Protein AF-A0AAU9WH99-F1 (afdb_monomer)

Mean predicted aligned error: 21.04 Å

Radius of gyration: 46.97 Å; Cα contacts (8 Å, |Δi|>4): 84; chains: 1; bounding box: 146×118×78 Å

Organism: NCBI:txid46732

Foldseek 3Di:
DDDDDDDDDDDDDDDDDDDDDDDDDDDDDDDDDDPPDPPPPPPPDPDPPDDDDPVNLQLLLVLCVVLVLLPPDDPPDVSSLVSLQVSLVVSCPDPVDHDDDGSVRSVVVLVVLLVVLVVVVVCCCVPPVDDDDADPSSVSSVVSVVSNVVSVVVVVVVVVVVVVVVVVVVVVVVVVVVVVVVVVVVVVVVCVVPVPDDDDDDDDPPDCPVVVVVVVVVVVVVVVVVVVVVVVVVVVVVVVVVVVVVVVVVVVVVVVVVVVVVVVVVVVVVVVVVVVVVVVVVVVVVVVVVD

Secondary structure (DSSP, 8-state):
----------------------------------------------PPPPPP-HHHHHHHHHHHHHH-SSTT--TT-HHHHHHHHHHHHHHHH-SSS-----HHHHHHHHHHHHHHHHHHHHHHHHHTSSPPPPPHHHHHHHHHHHHHHHHHHHHHHHHHHHHHHHHHHHHHHHHHHHHHHHHHHHHHHHHHHS--S--------S--HHHHHHHHHHHHHHHHHHHHHHHHHHHHHHHHHHHHHHHHHHHHHHHHHHHHHHHHHHHHHHHHHHHHHHHHHHHHHHHHTT-

Structure (mmCIF, N/CA/C/O backbone):
data_AF-A0AAU9WH99-F1
#
_entry.id   AF-A0AAU9WH99-F1
#
loop_
_atom_site.group_PDB
_atom_site.id
_atom_site.type_symbol
_atom_site.label_atom_id
_atom_site.label_alt_id
_atom_site.label_comp_id
_atom_site.label_asym_id
_atom_site.label_entity_id
_atom_site.label_seq_id
_atom_site.pdbx_PDB_ins_code
_atom_site.Cartn_x
_atom_site.Cartn_y
_atom_site.Cartn_z
_atom_site.occupancy
_atom_site.B_iso_or_equiv
_atom_site.auth_seq_id
_atom_site.auth_comp_id
_atom_site.auth_asym_id
_atom_site.auth_atom_id
_atom_site.pdbx_PDB_model_num
ATOM 1 N N . VAL A 1 1 ? 41.566 -40.860 33.501 1.00 44.31 1 VAL A N 1
ATOM 2 C CA . VAL A 1 1 ? 42.951 -40.438 33.807 1.00 44.31 1 VAL A CA 1
ATOM 3 C C . VAL A 1 1 ? 43.137 -39.021 33.283 1.00 44.31 1 VAL A C 1
ATOM 5 O O . VAL A 1 1 ? 43.099 -38.814 32.080 1.00 44.31 1 VAL A O 1
ATOM 8 N N . ARG A 1 2 ? 43.177 -38.034 34.184 1.00 37.19 2 ARG A N 1
ATOM 9 C CA . ARG A 1 2 ? 43.607 -36.657 33.888 1.00 37.19 2 ARG A CA 1
ATOM 10 C C 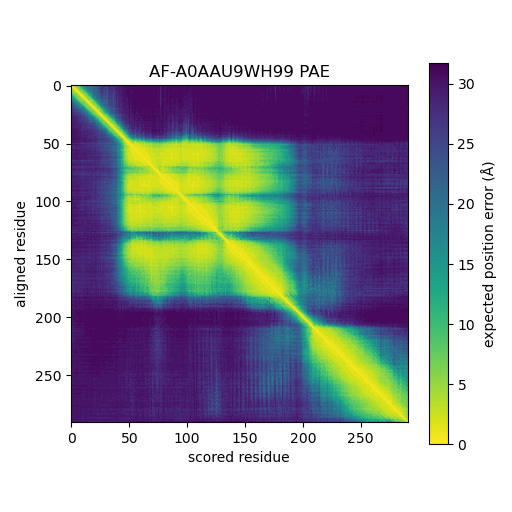. ARG A 1 2 ? 45.129 -36.627 34.000 1.00 37.19 2 ARG A C 1
ATOM 12 O O . ARG A 1 2 ? 45.610 -37.223 34.953 1.00 37.19 2 ARG A O 1
ATOM 19 N N . THR A 1 3 ? 45.809 -35.847 33.163 1.00 33.22 3 THR A N 1
ATOM 20 C CA . THR A 1 3 ? 46.758 -34.805 33.606 1.00 33.22 3 THR A CA 1
ATOM 21 C C . THR A 1 3 ? 47.225 -33.947 32.433 1.00 33.22 3 THR A C 1
ATOM 23 O O . THR A 1 3 ? 47.277 -34.370 31.284 1.00 33.22 3 THR A O 1
ATOM 26 N N . ARG A 1 4 ? 47.480 -32.685 32.774 1.00 31.38 4 ARG A N 1
ATOM 27 C CA . ARG A 1 4 ? 47.869 -31.548 31.945 1.00 31.38 4 ARG A CA 1
ATOM 28 C C . ARG A 1 4 ? 49.396 -31.379 31.937 1.00 31.38 4 ARG A C 1
ATOM 30 O O . ARG A 1 4 ? 49.967 -31.436 33.020 1.00 31.38 4 ARG A O 1
ATOM 37 N N . THR A 1 5 ? 49.933 -30.925 30.791 1.00 34.06 5 THR A N 1
ATOM 38 C CA . THR A 1 5 ? 51.015 -29.905 30.621 1.00 34.06 5 THR A CA 1
ATOM 39 C C . THR A 1 5 ? 52.403 -30.233 31.241 1.00 34.06 5 THR A C 1
ATOM 41 O O . THR A 1 5 ? 52.491 -31.254 31.909 1.00 34.06 5 THR A O 1
ATOM 44 N N . PRO A 1 6 ? 53.492 -29.423 31.111 1.00 47.25 6 PRO A N 1
ATOM 45 C CA . PRO A 1 6 ? 53.657 -28.120 30.440 1.00 47.25 6 PRO A CA 1
ATOM 46 C C . PRO A 1 6 ? 55.017 -27.860 29.708 1.00 47.25 6 PRO A C 1
ATOM 48 O O . PRO A 1 6 ? 55.997 -28.572 29.859 1.00 47.25 6 PRO A O 1
ATOM 51 N N . ALA A 1 7 ? 55.059 -26.702 29.033 1.00 34.81 7 ALA A N 1
ATOM 52 C CA . ALA A 1 7 ? 56.094 -25.660 29.172 1.00 34.81 7 ALA A CA 1
ATOM 53 C C . ALA A 1 7 ? 57.495 -25.780 28.522 1.00 34.81 7 ALA A C 1
ATOM 55 O O . ALA A 1 7 ? 58.414 -26.374 29.061 1.00 34.81 7 ALA A O 1
ATOM 56 N N . SER A 1 8 ? 57.665 -24.922 27.505 1.00 31.41 8 SER A N 1
ATOM 57 C CA . SER A 1 8 ? 58.617 -23.791 27.443 1.00 31.41 8 SER A CA 1
ATOM 58 C C . SER A 1 8 ? 60.130 -24.049 27.516 1.00 31.41 8 SER A C 1
ATOM 60 O O . SER A 1 8 ? 60.622 -24.592 28.496 1.00 31.41 8 SER A O 1
ATOM 62 N N . ARG A 1 9 ? 60.872 -23.379 26.618 1.00 33.72 9 ARG A N 1
ATOM 63 C CA . ARG A 1 9 ? 61.599 -22.104 26.856 1.00 33.72 9 ARG A CA 1
ATOM 64 C C . ARG A 1 9 ? 62.978 -22.086 26.151 1.00 33.72 9 ARG A C 1
ATOM 66 O O . ARG A 1 9 ? 63.683 -23.080 26.161 1.00 33.72 9 ARG A O 1
ATOM 73 N N . VAL A 1 10 ? 63.364 -20.878 25.702 1.00 38.22 10 VAL A N 1
ATOM 74 C CA . VAL A 1 10 ? 64.747 -20.355 25.511 1.00 38.22 10 VAL A CA 1
ATOM 75 C C . VAL A 1 10 ? 65.420 -20.764 24.177 1.00 38.22 10 VAL A C 1
ATOM 77 O O . VAL A 1 10 ? 65.642 -21.938 23.950 1.00 38.22 10 VAL A O 1
ATOM 80 N N . CYS A 1 11 ? 65.662 -19.911 23.166 1.00 30.30 11 CYS A N 1
ATOM 81 C CA . CYS A 1 11 ? 66.279 -18.569 23.049 1.00 30.30 11 CYS A CA 1
ATOM 82 C C . CYS A 1 11 ? 67.826 -18.591 22.961 1.00 30.30 11 CYS A C 1
ATOM 84 O O . CYS A 1 11 ? 68.467 -18.922 23.953 1.00 30.30 11 CYS A O 1
ATOM 86 N N . ARG A 1 12 ? 68.382 -18.171 21.800 1.00 35.66 12 ARG A N 1
ATOM 87 C CA . ARG A 1 12 ? 69.667 -17.449 21.511 1.00 35.66 12 ARG A CA 1
ATOM 88 C C . ARG A 1 12 ? 70.140 -17.808 20.085 1.00 35.66 12 ARG A C 1
ATOM 90 O O . ARG A 1 12 ? 70.176 -18.981 19.760 1.00 35.66 12 ARG A O 1
ATOM 97 N N . ARG A 1 13 ? 70.256 -16.880 19.123 1.00 34.69 13 ARG A N 1
ATOM 98 C CA . ARG A 1 13 ? 71.207 -15.752 18.909 1.00 34.69 13 ARG A CA 1
ATOM 99 C C . ARG A 1 13 ? 72.649 -16.170 18.569 1.00 34.69 13 ARG A C 1
ATOM 101 O O . ARG A 1 13 ? 73.291 -16.792 19.402 1.00 34.69 13 ARG A O 1
ATOM 108 N N . GLY A 1 14 ? 73.139 -15.614 17.451 1.00 31.53 14 GLY A N 1
ATOM 109 C CA . GLY A 1 14 ? 74.553 -15.355 17.105 1.00 31.53 14 GLY A CA 1
ATOM 110 C C . GLY A 1 14 ? 75.077 -16.276 15.998 1.00 31.53 14 GLY A C 1
ATOM 111 O O . GLY A 1 14 ? 75.050 -17.478 16.205 1.00 31.53 14 GLY A O 1
ATOM 112 N N . LEU A 1 15 ? 75.329 -15.796 14.764 1.00 38.47 15 LEU A N 1
ATOM 113 C CA . LEU A 1 15 ? 76.582 -15.154 14.279 1.00 38.47 15 LEU A CA 1
ATOM 114 C C . LEU A 1 15 ? 77.771 -16.133 14.412 1.00 38.47 15 LEU A C 1
ATOM 116 O O . LEU A 1 15 ? 77.987 -16.648 15.499 1.00 38.47 15 LEU A O 1
ATOM 120 N N . VAL A 1 16 ? 78.539 -16.475 13.372 1.00 38.44 16 VAL A N 1
ATOM 121 C CA . VAL A 1 16 ? 79.512 -15.623 12.660 1.00 38.44 16 VAL A CA 1
ATOM 122 C C . VAL A 1 16 ? 80.048 -16.387 11.416 1.00 38.44 16 VAL A C 1
ATOM 124 O O . VAL A 1 16 ? 80.179 -17.603 11.476 1.00 38.44 16 VAL A O 1
ATOM 127 N N . GLU A 1 17 ? 80.280 -15.627 10.334 1.00 36.41 17 GLU A N 1
ATOM 128 C CA . GLU A 1 17 ? 81.253 -15.723 9.211 1.00 36.41 17 GLU A CA 1
ATOM 129 C C . GLU A 1 17 ? 81.744 -17.083 8.667 1.00 36.41 17 GLU A C 1
ATOM 131 O O . GLU A 1 17 ? 82.228 -17.930 9.401 1.00 36.41 17 GLU A O 1
ATOM 136 N N . ASP A 1 18 ? 81.765 -17.216 7.332 1.00 39.53 18 ASP A N 1
ATOM 137 C CA . ASP A 1 18 ? 83.059 -17.248 6.633 1.00 39.53 18 ASP A CA 1
ATOM 138 C C . ASP A 1 18 ? 82.945 -16.949 5.133 1.00 39.53 18 ASP A C 1
ATOM 140 O O . ASP A 1 18 ? 82.006 -17.336 4.433 1.00 39.53 18 ASP A O 1
ATOM 144 N N . ALA A 1 19 ? 83.921 -16.172 4.678 1.00 39.69 19 ALA A N 1
ATOM 145 C CA . ALA A 1 19 ? 84.008 -15.518 3.389 1.00 39.69 19 ALA A CA 1
ATOM 146 C C . ALA A 1 19 ? 84.718 -16.381 2.338 1.00 39.69 19 ALA A C 1
ATOM 148 O O . ALA A 1 19 ? 85.722 -17.025 2.630 1.00 39.69 19 ALA A O 1
ATOM 149 N N . ILE A 1 20 ? 84.290 -16.269 1.077 1.00 42.12 20 ILE A N 1
ATOM 150 C CA . ILE A 1 20 ? 85.156 -16.522 -0.081 1.00 42.12 20 ILE A CA 1
ATOM 151 C C . ILE A 1 20 ? 85.047 -15.318 -1.028 1.00 42.12 20 ILE A C 1
ATOM 153 O O . ILE A 1 20 ? 84.045 -15.112 -1.710 1.00 42.12 20 ILE A O 1
ATOM 157 N N . TRP A 1 21 ? 86.107 -14.508 -1.008 1.00 38.28 21 TRP A N 1
ATOM 158 C CA . TRP A 1 21 ? 86.547 -13.590 -2.066 1.00 38.28 21 TRP A CA 1
ATOM 159 C C . TRP A 1 21 ? 86.659 -14.348 -3.405 1.00 38.28 21 TRP A C 1
ATOM 161 O O . TRP A 1 21 ? 87.109 -15.484 -3.408 1.00 38.28 21 TRP A O 1
ATOM 171 N N . GLY A 1 22 ? 86.362 -13.845 -4.600 1.00 35.16 22 GLY A N 1
ATOM 172 C CA . GLY A 1 22 ? 86.123 -12.500 -5.104 1.00 35.16 22 GLY A CA 1
ATOM 173 C C . GLY A 1 22 ? 86.712 -12.428 -6.521 1.00 35.16 22 GLY A C 1
ATOM 174 O O . GLY A 1 22 ? 87.839 -12.866 -6.698 1.00 35.16 22 GLY A O 1
ATOM 175 N N . VAL A 1 23 ? 85.984 -11.885 -7.506 1.00 39.91 23 VAL A N 1
ATOM 176 C CA . VAL A 1 23 ? 86.520 -11.187 -8.699 1.00 39.91 23 VAL A CA 1
ATOM 177 C C . VAL A 1 23 ? 85.452 -10.184 -9.169 1.00 39.91 23 VAL A C 1
ATOM 179 O O . VAL A 1 23 ? 84.274 -10.515 -9.271 1.00 39.91 23 VAL A O 1
ATOM 182 N N . LEU A 1 24 ? 85.888 -8.943 -9.383 1.00 39.81 24 LEU A N 1
ATOM 183 C CA . LEU A 1 24 ? 85.126 -7.724 -9.690 1.00 39.81 24 LEU A CA 1
ATOM 184 C C . LEU A 1 24 ? 84.603 -7.637 -11.153 1.00 39.81 24 LEU A C 1
ATOM 186 O O . LEU A 1 24 ? 85.026 -8.417 -12.006 1.00 39.81 24 LEU A O 1
ATOM 190 N N . PRO A 1 25 ? 83.694 -6.677 -11.444 1.00 46.97 25 PRO A N 1
ATOM 191 C CA . PRO A 1 25 ? 82.822 -6.631 -12.616 1.00 46.97 25 PRO A CA 1
ATOM 192 C C . PRO A 1 25 ? 83.407 -5.841 -13.794 1.00 46.97 25 PRO A C 1
ATOM 194 O O . PRO A 1 25 ? 84.173 -4.895 -13.614 1.00 46.97 25 PRO A O 1
ATOM 197 N N . SER A 1 26 ? 82.952 -6.163 -15.007 1.00 35.28 26 SER A N 1
ATOM 198 C CA . SER A 1 26 ? 83.106 -5.304 -16.184 1.00 35.28 26 SER A CA 1
ATOM 199 C C . SER A 1 26 ? 81.735 -4.801 -16.625 1.00 35.28 26 SER A C 1
ATOM 201 O O . SER A 1 26 ? 80.860 -5.572 -17.013 1.00 35.28 26 SER A O 1
ATOM 203 N N . CYS A 1 27 ? 81.549 -3.489 -16.506 1.00 39.16 27 CYS A N 1
ATOM 204 C CA . CYS A 1 27 ? 80.397 -2.751 -16.993 1.00 39.16 27 CYS A CA 1
ATOM 205 C C . CYS A 1 27 ? 80.384 -2.718 -18.527 1.00 39.16 27 CYS A C 1
ATOM 207 O O . CYS A 1 27 ? 81.311 -2.171 -19.125 1.00 39.16 27 CYS A O 1
ATOM 209 N N . ARG A 1 28 ? 79.298 -3.186 -19.154 1.00 38.81 28 ARG A N 1
ATOM 210 C CA . ARG A 1 28 ? 78.831 -2.705 -20.466 1.00 38.81 28 ARG A CA 1
ATOM 211 C C . ARG A 1 28 ? 77.370 -3.108 -20.702 1.00 38.81 28 ARG A C 1
ATOM 213 O O . ARG A 1 28 ? 77.017 -4.255 -20.473 1.00 38.81 28 ARG A O 1
ATOM 220 N N . GLU A 1 29 ? 76.587 -2.125 -21.161 1.00 39.47 29 GLU A N 1
ATOM 221 C CA . GLU A 1 29 ? 75.225 -2.210 -21.736 1.00 39.47 29 GLU A CA 1
ATOM 222 C C . GLU A 1 29 ? 74.109 -2.637 -20.760 1.00 39.47 29 GLU A C 1
ATOM 224 O O . GLU A 1 29 ? 73.920 -3.801 -20.445 1.00 39.47 29 GLU A O 1
ATOM 229 N N . LEU A 1 30 ? 73.385 -1.719 -20.106 1.00 38.09 30 LEU A N 1
ATOM 230 C CA . LEU A 1 30 ? 72.410 -0.764 -20.662 1.00 38.09 30 LEU A CA 1
ATOM 231 C C . LEU A 1 30 ? 71.410 -1.436 -21.625 1.00 38.09 30 LEU A C 1
ATOM 233 O O . LEU A 1 30 ? 71.687 -1.544 -22.809 1.00 38.09 30 LEU A O 1
ATOM 237 N N . VAL A 1 31 ? 70.276 -1.911 -21.094 1.00 40.25 31 VAL A N 1
ATOM 238 C CA . VAL A 1 31 ? 68.882 -1.493 -21.391 1.00 40.25 31 VAL A CA 1
ATOM 239 C C . VAL A 1 31 ? 67.937 -2.571 -20.831 1.00 40.25 31 VAL A C 1
ATOM 241 O O . VAL A 1 31 ? 67.606 -3.540 -21.503 1.00 40.25 31 VAL A O 1
ATOM 244 N N . ILE A 1 32 ? 67.456 -2.384 -19.600 1.00 40.78 32 ILE A N 1
ATOM 245 C CA . ILE A 1 32 ? 66.156 -2.919 -19.167 1.00 40.78 32 ILE A CA 1
ATOM 246 C C . ILE A 1 32 ? 65.460 -1.765 -18.445 1.00 40.78 32 ILE A C 1
ATOM 248 O O . ILE A 1 32 ? 65.653 -1.558 -17.251 1.00 40.78 32 ILE A O 1
ATOM 252 N N . MET A 1 33 ? 64.716 -0.959 -19.203 1.00 38.62 33 MET A N 1
ATOM 253 C CA . MET A 1 33 ? 63.730 -0.029 -18.656 1.00 38.62 33 MET A CA 1
ATOM 254 C C . MET A 1 33 ? 62.347 -0.660 -18.815 1.00 38.62 33 MET A C 1
ATOM 256 O O . MET A 1 33 ? 61.879 -0.878 -19.928 1.00 38.62 33 MET A O 1
ATOM 260 N N . ASP A 1 34 ? 61.751 -0.994 -17.674 1.00 37.44 34 ASP A N 1
ATOM 261 C CA . ASP A 1 34 ? 60.327 -0.901 -17.349 1.00 37.44 34 ASP A CA 1
ATOM 262 C C . ASP A 1 34 ? 59.320 -0.888 -18.515 1.00 37.44 34 ASP A C 1
ATOM 264 O O . ASP A 1 34 ? 58.820 0.157 -18.926 1.00 37.44 34 ASP A O 1
ATOM 268 N N . ALA A 1 35 ? 58.879 -2.072 -18.941 1.00 39.97 35 ALA A N 1
ATOM 269 C CA . ALA A 1 35 ? 57.600 -2.240 -19.633 1.00 39.97 35 ALA A CA 1
ATOM 270 C C . ALA A 1 35 ? 56.468 -2.405 -18.599 1.00 39.97 35 ALA A C 1
ATOM 272 O O . ALA A 1 35 ? 55.856 -3.466 -18.463 1.00 39.97 35 ALA A O 1
ATOM 273 N N . ARG A 1 36 ? 56.208 -1.349 -17.817 1.00 42.25 36 ARG A N 1
ATOM 274 C CA . ARG A 1 36 ? 55.066 -1.275 -16.897 1.00 42.25 36 ARG A CA 1
ATOM 275 C C . ARG A 1 36 ? 53.875 -0.647 -17.619 1.00 42.25 36 ARG A C 1
ATOM 277 O O . ARG A 1 36 ? 53.767 0.566 -17.698 1.00 42.25 36 ARG A O 1
ATOM 284 N N . ALA A 1 37 ? 52.983 -1.514 -18.094 1.00 44.81 37 ALA A N 1
ATOM 285 C CA . ALA A 1 37 ? 51.545 -1.291 -18.240 1.00 44.81 37 ALA A CA 1
ATOM 286 C C . ALA A 1 37 ? 51.105 0.118 -18.693 1.00 44.81 37 ALA A C 1
ATOM 288 O O . ALA A 1 37 ? 50.614 0.918 -17.895 1.00 44.81 37 ALA A O 1
ATOM 289 N N . GLU A 1 38 ? 51.148 0.373 -20.001 1.00 39.44 38 GLU A N 1
ATOM 290 C CA . GLU A 1 38 ? 50.280 1.384 -20.604 1.00 39.44 38 GLU A CA 1
ATOM 291 C C . GLU A 1 38 ? 48.834 0.871 -20.578 1.00 39.44 38 GLU A C 1
ATOM 293 O O . GLU A 1 38 ? 48.327 0.228 -21.498 1.00 39.44 38 GLU A O 1
ATOM 298 N N . THR A 1 39 ? 48.141 1.146 -19.474 1.00 44.41 39 THR A N 1
ATOM 299 C CA . THR A 1 39 ? 46.683 1.150 -19.459 1.00 44.41 39 THR A CA 1
ATOM 300 C C . THR A 1 39 ? 46.220 2.199 -20.460 1.00 44.41 39 THR A C 1
ATOM 302 O O . THR A 1 39 ? 46.404 3.398 -20.243 1.00 44.41 39 THR A O 1
ATOM 305 N N . THR A 1 40 ? 45.593 1.759 -21.547 1.00 45.56 40 THR A N 1
ATOM 306 C CA . THR A 1 40 ? 44.839 2.632 -22.445 1.00 45.56 40 THR A CA 1
ATOM 307 C C . THR A 1 40 ? 43.636 3.191 -21.685 1.00 45.56 40 THR A C 1
ATOM 309 O O . THR A 1 40 ? 42.518 2.681 -21.744 1.00 45.56 40 THR A O 1
ATOM 312 N N . ALA A 1 41 ? 43.865 4.269 -20.936 1.00 45.97 41 ALA A N 1
ATOM 313 C CA . ALA A 1 41 ? 42.818 5.113 -20.395 1.00 45.97 41 ALA A CA 1
ATOM 314 C C . ALA A 1 41 ? 42.120 5.794 -21.578 1.00 45.97 41 ALA A C 1
ATOM 316 O O . ALA A 1 41 ? 42.455 6.907 -21.986 1.00 45.97 41 ALA A O 1
ATOM 317 N N . LYS A 1 42 ? 41.146 5.094 -22.168 1.00 46.94 42 LYS A N 1
ATOM 318 C CA . LYS A 1 42 ? 40.169 5.698 -23.070 1.00 46.94 42 LYS A CA 1
ATOM 319 C C . LYS A 1 42 ? 39.501 6.822 -22.287 1.00 46.94 42 LYS A C 1
ATOM 321 O O . LYS A 1 42 ? 38.688 6.577 -21.402 1.00 46.94 42 LYS A O 1
ATOM 326 N N . LYS A 1 43 ? 39.885 8.058 -22.600 1.00 43.78 43 LYS A N 1
ATOM 327 C CA . LYS A 1 43 ? 39.279 9.289 -22.096 1.00 43.78 43 LYS A CA 1
ATOM 328 C C . LYS A 1 43 ? 37.795 9.251 -22.464 1.00 43.78 43 LYS A C 1
ATOM 330 O O . LYS A 1 43 ? 37.423 9.587 -23.587 1.00 43.78 43 LYS A O 1
ATOM 335 N N . THR A 1 44 ? 36.946 8.779 -21.553 1.00 53.47 44 THR A N 1
ATOM 336 C CA . THR A 1 44 ? 35.496 8.832 -21.729 1.00 53.47 44 THR A CA 1
ATOM 337 C C . THR A 1 44 ? 35.133 10.303 -21.811 1.00 53.47 44 THR A C 1
ATOM 339 O O . THR A 1 44 ? 35.220 11.022 -20.814 1.00 53.47 44 THR A O 1
ATOM 342 N N . LYS A 1 45 ? 34.780 10.780 -23.009 1.00 53.09 45 LYS A N 1
ATOM 343 C CA . LYS A 1 45 ? 34.116 12.074 -23.159 1.00 53.09 45 LYS A CA 1
ATOM 344 C C . LYS A 1 45 ? 32.954 12.060 -22.167 1.00 53.09 45 LYS A C 1
ATOM 346 O O . LYS A 1 45 ? 32.109 11.171 -22.249 1.00 53.09 45 LYS A O 1
ATOM 351 N N . SER A 1 46 ? 32.961 12.981 -21.204 1.00 54.56 46 SER A N 1
ATOM 352 C CA . SER A 1 46 ? 31.832 13.210 -20.304 1.00 54.56 46 SER A CA 1
ATOM 353 C C . SER A 1 46 ? 30.643 13.603 -21.176 1.00 54.56 46 SER A C 1
ATOM 355 O O . SER A 1 46 ? 30.497 14.755 -21.583 1.00 54.56 46 SER A O 1
ATOM 357 N N . MET A 1 47 ? 29.868 12.605 -21.600 1.00 63.00 47 MET A N 1
ATOM 358 C CA . MET A 1 47 ? 28.620 12.835 -22.303 1.00 63.00 47 MET A CA 1
ATOM 359 C C . MET A 1 47 ? 27.645 13.384 -21.277 1.00 63.00 47 MET A C 1
ATOM 361 O O . MET A 1 47 ? 27.500 12.806 -20.197 1.00 63.00 47 MET A O 1
ATOM 365 N N . LYS A 1 48 ? 27.005 14.505 -21.619 1.00 70.06 48 LYS A N 1
ATOM 366 C CA . LYS A 1 48 ? 25.980 15.125 -20.782 1.00 70.06 48 LYS A CA 1
ATOM 367 C C . LYS A 1 48 ? 24.965 14.054 -20.353 1.00 70.06 48 LYS A C 1
ATOM 369 O O . LYS A 1 48 ? 24.597 13.220 -21.188 1.00 70.06 48 LYS A O 1
ATOM 374 N N . PRO A 1 49 ? 24.549 14.040 -19.076 1.00 75.31 49 PRO A N 1
ATOM 375 C CA . PRO A 1 49 ? 23.498 13.140 -18.633 1.00 75.31 49 PRO A CA 1
ATOM 376 C C . PRO A 1 49 ? 22.245 13.391 -19.473 1.00 75.31 49 PRO A C 1
ATOM 378 O O . PRO A 1 49 ? 21.906 14.534 -19.781 1.00 75.31 49 PRO A O 1
ATOM 381 N N . MET A 1 50 ? 21.606 12.302 -19.887 1.00 86.94 50 MET A N 1
ATOM 382 C CA . MET A 1 50 ? 20.373 12.347 -20.657 1.00 86.94 50 MET A CA 1
ATOM 383 C C . MET A 1 50 ? 19.271 13.005 -19.823 1.00 86.94 50 MET A C 1
ATOM 385 O O . MET A 1 50 ? 19.107 12.689 -18.645 1.00 86.94 50 MET A O 1
ATOM 389 N N . THR A 1 51 ? 18.509 13.903 -20.441 1.00 89.38 51 THR A N 1
ATOM 390 C CA . THR A 1 51 ? 17.345 14.541 -19.824 1.00 89.38 51 THR A CA 1
ATOM 391 C C . THR A 1 51 ? 16.069 13.907 -20.354 1.00 89.38 51 THR A C 1
ATOM 393 O O . THR A 1 51 ? 15.911 13.766 -21.566 1.00 89.38 51 THR A O 1
ATOM 396 N N . TRP A 1 52 ? 15.150 13.571 -19.455 1.00 92.81 52 TRP A N 1
ATOM 397 C CA . TRP A 1 52 ? 13.823 13.091 -19.824 1.00 92.81 52 TRP A CA 1
ATOM 398 C C . TRP A 1 52 ? 13.017 14.209 -20.489 1.00 92.81 52 TRP A C 1
ATOM 400 O O . TRP A 1 52 ? 13.003 15.342 -20.011 1.00 92.81 52 TRP A O 1
ATOM 410 N N . SER A 1 53 ? 12.349 13.880 -21.589 1.00 92.38 53 SER A N 1
ATOM 411 C CA . SER A 1 53 ? 11.369 14.744 -22.251 1.00 92.38 53 SER A CA 1
ATOM 412 C C . SER A 1 53 ? 10.078 13.961 -22.469 1.00 92.38 53 SER A C 1
ATOM 414 O O . SER A 1 53 ? 10.078 12.739 -22.350 1.00 92.38 53 SER A O 1
ATOM 416 N N . THR A 1 54 ? 9.006 14.644 -22.856 1.00 90.81 54 THR A N 1
ATOM 417 C CA . THR A 1 54 ? 7.698 14.028 -23.127 1.00 90.81 54 THR A CA 1
ATOM 418 C C . THR A 1 54 ? 7.764 12.876 -24.131 1.00 90.81 54 THR A C 1
ATOM 420 O O . THR A 1 54 ? 7.144 11.844 -23.911 1.00 90.81 54 THR A O 1
ATOM 423 N N . VAL A 1 55 ? 8.584 12.990 -25.181 1.00 91.25 55 VAL A N 1
ATOM 424 C CA . VAL A 1 55 ? 8.765 11.906 -26.168 1.00 91.25 55 VAL A CA 1
ATOM 425 C C . VAL A 1 55 ? 9.464 10.685 -25.549 1.00 91.25 55 VAL A C 1
ATOM 427 O O . VAL A 1 55 ? 9.168 9.542 -25.893 1.00 91.25 55 VAL A O 1
ATOM 430 N N . HIS A 1 56 ? 10.377 10.904 -24.595 1.00 93.50 56 HIS A N 1
ATOM 431 C CA . HIS A 1 56 ? 10.977 9.800 -23.841 1.00 93.50 56 HIS A CA 1
ATOM 432 C C . HIS A 1 56 ? 9.945 9.117 -22.946 1.00 93.50 56 HIS A C 1
ATOM 434 O O . HIS A 1 56 ? 9.974 7.895 -22.825 1.00 93.50 56 HIS A O 1
ATOM 440 N N . ASP A 1 57 ? 9.047 9.893 -22.338 1.00 93.62 57 ASP A N 1
ATOM 441 C CA . ASP A 1 57 ? 7.992 9.375 -21.469 1.00 93.62 57 ASP A CA 1
ATOM 442 C C . ASP A 1 57 ? 6.960 8.559 -22.262 1.00 93.62 57 ASP A C 1
ATOM 444 O O . ASP A 1 57 ? 6.548 7.495 -21.811 1.00 93.62 57 ASP A O 1
ATOM 448 N N . GLU A 1 58 ? 6.608 8.989 -23.474 1.00 92.38 58 GLU A N 1
ATOM 449 C CA . GLU A 1 58 ? 5.733 8.244 -24.387 1.00 92.38 58 GLU A CA 1
ATOM 450 C C . GLU A 1 58 ? 6.317 6.866 -24.737 1.00 92.38 58 GLU A C 1
ATOM 452 O O . GLU A 1 58 ? 5.654 5.837 -24.581 1.00 92.38 58 GLU A O 1
ATOM 457 N N . MET A 1 59 ? 7.588 6.826 -25.151 1.00 93.12 59 MET A N 1
ATOM 458 C CA . MET A 1 59 ? 8.274 5.570 -25.475 1.00 93.12 59 MET A CA 1
ATOM 459 C C . MET A 1 59 ? 8.468 4.682 -24.244 1.00 93.12 59 MET A C 1
ATOM 461 O O . MET A 1 59 ? 8.303 3.467 -24.332 1.00 93.12 59 MET A O 1
ATOM 465 N N . LEU A 1 60 ? 8.765 5.284 -23.089 1.00 94.62 60 LEU A N 1
ATOM 466 C CA . LEU A 1 60 ? 8.838 4.588 -21.808 1.00 94.62 60 LEU A CA 1
ATOM 467 C C . LEU A 1 60 ? 7.509 3.894 -21.488 1.00 94.62 60 LEU A C 1
ATOM 4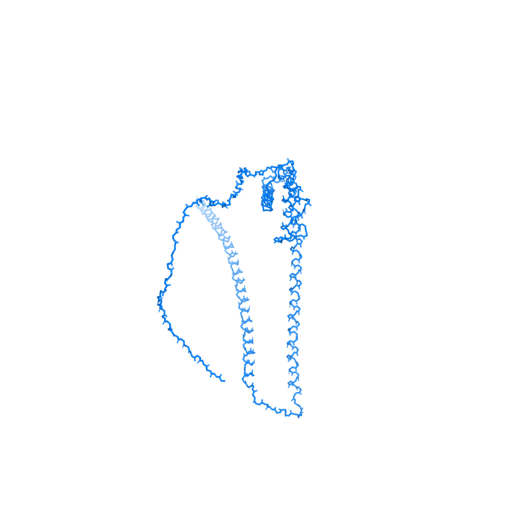69 O O . LEU A 1 60 ? 7.505 2.703 -21.188 1.00 94.62 60 LEU A O 1
ATOM 473 N N . CYS A 1 61 ? 6.385 4.608 -21.574 1.00 94.12 61 CYS A N 1
ATOM 474 C CA . CYS A 1 61 ? 5.073 4.051 -21.245 1.00 94.12 61 CYS A CA 1
ATOM 475 C C . CYS A 1 61 ? 4.681 2.921 -22.200 1.00 94.12 61 CYS A C 1
ATOM 477 O O . CYS A 1 61 ? 4.225 1.871 -21.746 1.00 94.12 61 CYS A O 1
ATOM 479 N N . ARG A 1 62 ? 4.929 3.091 -23.505 1.00 93.31 62 ARG A N 1
ATOM 480 C CA . ARG A 1 62 ? 4.699 2.038 -24.506 1.00 93.31 62 ARG A CA 1
ATOM 481 C C . ARG A 1 62 ? 5.496 0.774 -24.203 1.00 93.31 62 ARG A C 1
ATOM 483 O O . ARG A 1 62 ? 4.929 -0.314 -24.200 1.00 93.31 62 ARG A O 1
ATOM 490 N N . GLU A 1 63 ? 6.784 0.904 -23.903 1.00 95.06 63 GLU A N 1
ATOM 491 C CA . GLU A 1 63 ? 7.625 -0.262 -23.619 1.00 95.06 63 GLU A CA 1
ATOM 492 C C . GLU A 1 63 ? 7.205 -0.971 -22.321 1.00 95.06 63 GLU A C 1
ATOM 494 O O . GLU A 1 63 ? 7.133 -2.199 -22.271 1.00 95.06 63 GLU A O 1
ATOM 499 N N . ILE A 1 64 ? 6.854 -0.215 -21.273 1.00 95.25 64 ILE A N 1
ATOM 500 C CA . ILE A 1 64 ? 6.347 -0.800 -20.022 1.00 95.25 64 ILE A CA 1
ATOM 501 C C . ILE A 1 64 ? 5.026 -1.540 -20.272 1.00 95.25 64 ILE A C 1
ATOM 503 O O . ILE A 1 64 ? 4.826 -2.613 -19.703 1.00 95.25 64 ILE A O 1
ATOM 507 N N . LEU A 1 65 ? 4.142 -1.017 -21.129 1.00 93.19 65 LEU A N 1
ATOM 508 C CA . LEU A 1 65 ? 2.895 -1.696 -21.496 1.00 93.19 65 LEU A CA 1
ATOM 509 C C . LEU A 1 65 ? 3.154 -3.039 -22.191 1.00 93.19 65 LEU A C 1
ATOM 511 O O . LEU A 1 65 ? 2.451 -4.007 -21.900 1.00 93.19 65 LEU A O 1
ATOM 515 N N . VAL A 1 66 ? 4.172 -3.109 -23.055 1.00 93.94 66 VAL A N 1
ATOM 516 C CA . VAL A 1 66 ? 4.556 -4.330 -23.781 1.00 93.94 66 VAL A CA 1
ATOM 517 C C . VAL A 1 66 ? 5.171 -5.374 -22.848 1.00 93.94 66 VAL A C 1
ATOM 519 O O . VAL A 1 66 ? 4.712 -6.515 -22.812 1.00 93.94 66 VAL A O 1
ATOM 522 N N . VAL A 1 67 ? 6.190 -5.003 -22.066 1.00 93.69 67 VAL A N 1
ATOM 523 C CA . VAL A 1 67 ? 6.888 -5.947 -21.168 1.00 93.69 67 VAL A CA 1
ATOM 524 C C . VAL A 1 67 ? 6.017 -6.339 -19.968 1.00 93.69 67 VAL A C 1
ATOM 526 O O . VAL A 1 67 ? 6.154 -7.440 -19.421 1.00 93.69 67 VAL A O 1
ATOM 529 N N . ASN A 1 68 ? 5.132 -5.430 -19.555 1.00 91.81 68 ASN A N 1
ATOM 530 C CA . ASN A 1 68 ? 4.222 -5.524 -18.419 1.00 91.81 68 ASN A CA 1
ATOM 531 C C . ASN A 1 68 ? 4.881 -6.095 -17.147 1.00 91.81 68 ASN A C 1
ATOM 533 O O . ASN A 1 68 ? 4.661 -7.252 -16.767 1.00 91.81 68 ASN A O 1
ATOM 537 N N . PRO A 1 69 ? 5.682 -5.283 -16.433 1.00 92.31 69 PRO A N 1
ATOM 538 C CA . PRO A 1 69 ? 6.379 -5.725 -15.229 1.00 92.31 69 PRO A CA 1
ATOM 539 C C . PRO A 1 69 ? 5.456 -6.094 -14.061 1.00 92.31 69 PRO A C 1
ATOM 541 O O . PRO A 1 69 ? 5.927 -6.674 -13.081 1.00 92.31 69 PRO A O 1
ATOM 544 N N . PHE A 1 70 ? 4.168 -5.743 -14.113 1.00 91.56 70 PHE A N 1
ATOM 545 C CA . PHE A 1 70 ? 3.237 -5.897 -12.994 1.00 91.56 70 PHE A CA 1
ATOM 546 C C . PHE A 1 70 ? 2.597 -7.281 -12.947 1.00 91.56 70 PHE A C 1
ATOM 548 O O . PHE A 1 70 ? 2.513 -7.877 -11.867 1.00 91.56 70 PHE A O 1
ATOM 555 N N . THR A 1 71 ? 2.202 -7.813 -14.105 1.00 85.69 71 THR A N 1
ATOM 556 C CA . THR A 1 71 ? 1.491 -9.092 -14.205 1.00 85.69 71 THR A CA 1
ATOM 557 C C . THR A 1 71 ? 2.365 -10.277 -13.813 1.00 85.69 71 THR A C 1
ATOM 559 O O . THR A 1 71 ? 3.515 -10.385 -14.235 1.00 85.69 71 THR A O 1
ATOM 562 N N . GLY A 1 72 ? 1.821 -11.182 -12.994 1.00 82.94 72 GLY A N 1
ATOM 563 C CA . GLY A 1 72 ? 2.473 -12.445 -12.627 1.00 82.94 72 GLY A CA 1
ATOM 564 C C . GLY A 1 72 ? 3.735 -12.322 -11.761 1.00 82.94 72 GLY A C 1
ATOM 565 O O . GLY A 1 72 ? 4.320 -13.339 -11.392 1.00 82.94 72 GLY A O 1
ATOM 566 N N . THR A 1 73 ? 4.163 -11.112 -11.393 1.00 87.75 73 THR A N 1
ATOM 567 C CA . THR A 1 73 ? 5.334 -10.890 -10.532 1.00 87.75 73 THR A CA 1
ATOM 568 C C . THR A 1 73 ? 4.927 -10.191 -9.244 1.00 87.75 73 THR A C 1
ATOM 570 O O . THR A 1 73 ? 4.026 -9.359 -9.250 1.00 87.75 73 THR A O 1
ATOM 573 N N . LYS A 1 74 ? 5.596 -10.481 -8.122 1.00 87.62 74 LYS A N 1
ATOM 574 C CA . LYS A 1 74 ? 5.325 -9.796 -6.846 1.00 87.62 74 LYS A CA 1
ATOM 575 C C . LYS A 1 74 ? 6.188 -8.553 -6.665 1.00 87.62 74 LYS A C 1
ATOM 577 O O . LYS A 1 74 ? 7.346 -8.518 -7.099 1.00 87.62 74 LYS A O 1
ATOM 582 N N . LYS A 1 75 ? 5.653 -7.546 -5.970 1.00 87.81 75 LYS A N 1
ATOM 583 C CA . LYS A 1 75 ? 6.411 -6.337 -5.610 1.00 87.81 75 LYS A CA 1
ATOM 584 C C . LYS A 1 75 ? 7.651 -6.713 -4.796 1.00 87.81 75 LYS A C 1
ATOM 586 O O . LYS A 1 75 ? 7.592 -7.575 -3.927 1.00 87.81 75 LYS A O 1
ATOM 591 N N . GLY A 1 76 ? 8.790 -6.102 -5.120 1.00 86.62 76 GLY A N 1
ATOM 592 C CA . GLY A 1 76 ? 10.062 -6.368 -4.438 1.00 86.62 76 GLY A CA 1
ATOM 593 C C . GLY A 1 76 ? 10.749 -7.693 -4.797 1.00 86.62 76 GLY A C 1
ATOM 594 O O . GLY A 1 76 ? 11.781 -8.001 -4.211 1.00 86.62 76 GLY A O 1
ATOM 595 N N . THR A 1 77 ? 10.233 -8.472 -5.753 1.00 91.50 77 THR A N 1
ATOM 596 C CA . THR A 1 77 ? 10.900 -9.710 -6.193 1.00 91.50 77 THR A CA 1
ATOM 597 C C . THR A 1 77 ? 11.943 -9.473 -7.279 1.00 91.50 77 THR A C 1
ATOM 599 O O . THR A 1 77 ? 11.832 -8.546 -8.085 1.00 91.50 77 THR A O 1
ATOM 602 N N . VAL A 1 78 ? 12.930 -10.373 -7.347 1.00 93.69 78 VAL A N 1
ATOM 603 C CA . VAL A 1 78 ? 13.943 -10.391 -8.414 1.00 93.69 78 VAL A CA 1
ATOM 604 C C . VAL A 1 78 ? 13.288 -10.546 -9.789 1.00 93.69 78 VAL A C 1
ATOM 606 O O . VAL A 1 78 ? 13.666 -9.830 -10.705 1.00 93.69 78 VAL A O 1
ATOM 609 N N . ALA A 1 79 ? 12.247 -11.378 -9.911 1.00 93.06 79 ALA A N 1
ATOM 610 C CA . ALA A 1 79 ? 11.504 -11.578 -11.161 1.00 93.06 79 ALA A CA 1
ATOM 611 C C . ALA A 1 79 ? 10.826 -10.296 -11.682 1.00 93.06 79 ALA A C 1
ATOM 613 O O . ALA A 1 79 ? 10.783 -10.047 -12.883 1.00 93.06 79 ALA A O 1
ATOM 614 N N . ARG A 1 80 ? 10.316 -9.439 -10.787 1.00 93.69 80 ARG A N 1
ATOM 615 C CA . ARG A 1 80 ? 9.844 -8.108 -11.193 1.00 93.69 80 ARG A CA 1
ATOM 616 C C . ARG A 1 80 ? 11.019 -7.231 -11.624 1.00 93.69 80 ARG A C 1
ATOM 618 O O . ARG A 1 80 ? 10.925 -6.515 -12.612 1.00 93.69 80 ARG A O 1
ATOM 625 N N . GLY A 1 81 ? 12.136 -7.302 -10.901 1.00 94.50 81 GLY A N 1
ATOM 626 C CA . GLY A 1 81 ? 13.375 -6.603 -11.244 1.00 94.50 81 GLY A CA 1
ATOM 627 C C . GLY A 1 81 ? 13.911 -6.940 -12.639 1.00 94.50 81 GLY A C 1
ATOM 628 O O . GLY A 1 81 ? 14.328 -6.024 -13.338 1.00 94.50 81 GLY A O 1
ATOM 629 N N . THR A 1 82 ? 13.844 -8.206 -13.063 1.00 95.00 82 THR A N 1
ATOM 630 C CA . THR A 1 82 ? 14.281 -8.635 -14.402 1.00 95.00 82 THR A CA 1
ATOM 631 C C . THR A 1 82 ? 13.381 -8.089 -15.506 1.00 95.00 82 THR A C 1
ATOM 633 O O . THR A 1 82 ? 13.891 -7.680 -16.538 1.00 95.00 82 THR A O 1
ATOM 636 N N . ARG A 1 83 ? 12.063 -7.979 -15.279 1.00 95.00 83 ARG A N 1
ATOM 637 C CA . ARG A 1 83 ? 11.151 -7.313 -16.232 1.00 95.00 83 ARG A CA 1
ATOM 638 C C . ARG A 1 83 ? 11.486 -5.829 -16.407 1.00 95.00 83 ARG A C 1
ATOM 640 O O . ARG A 1 83 ? 11.468 -5.316 -17.514 1.00 95.00 83 ARG A O 1
ATOM 647 N N . TRP A 1 84 ? 11.843 -5.132 -15.328 1.00 96.12 84 TRP A N 1
ATOM 648 C CA . TRP A 1 84 ? 12.307 -3.740 -15.422 1.00 96.12 84 TRP A CA 1
ATOM 649 C C . TRP A 1 84 ? 13.673 -3.598 -16.104 1.00 96.12 84 TRP A C 1
ATOM 651 O O . TRP A 1 84 ? 13.962 -2.561 -16.695 1.00 96.12 84 TRP A O 1
ATOM 661 N N . GLU A 1 85 ? 14.523 -4.618 -15.993 1.00 96.56 85 GLU A N 1
ATOM 662 C CA . GLU A 1 85 ? 15.807 -4.686 -16.694 1.00 96.56 85 GLU A CA 1
ATOM 663 C C . GLU A 1 85 ? 15.604 -4.877 -18.197 1.00 96.56 85 GLU A C 1
ATOM 665 O O . GLU A 1 85 ? 16.180 -4.128 -18.976 1.00 96.56 85 GLU A O 1
ATOM 670 N N . GLU A 1 86 ? 14.687 -5.762 -18.587 1.00 96.12 86 GLU A N 1
ATOM 671 C CA . GLU A 1 86 ? 14.259 -5.955 -19.975 1.00 96.12 86 GLU A CA 1
ATOM 672 C C . GLU A 1 86 ? 13.725 -4.656 -20.602 1.00 96.12 86 GLU A C 1
ATOM 674 O O . GLU A 1 86 ? 14.170 -4.278 -21.684 1.00 96.12 86 GLU A O 1
ATOM 679 N N . VAL A 1 87 ? 12.871 -3.904 -19.889 1.00 96.56 87 VAL A N 1
ATOM 680 C CA . VAL A 1 87 ? 12.412 -2.574 -20.342 1.00 96.56 87 VAL A CA 1
ATOM 681 C C . VAL A 1 87 ? 13.599 -1.640 -20.596 1.00 96.56 87 VAL A C 1
ATOM 683 O O . VAL A 1 87 ? 13.675 -0.999 -21.640 1.00 96.56 87 VAL A O 1
ATOM 686 N N . ALA A 1 88 ? 14.548 -1.554 -19.660 1.00 96.19 88 ALA A N 1
ATOM 687 C CA . ALA A 1 88 ? 15.706 -0.675 -19.814 1.00 96.19 88 ALA A CA 1
ATOM 688 C C . ALA A 1 88 ? 16.588 -1.082 -21.006 1.00 96.19 88 ALA A C 1
ATOM 690 O O . ALA A 1 88 ? 17.044 -0.224 -21.764 1.00 96.19 88 ALA A O 1
ATOM 691 N N . GLU A 1 89 ? 16.816 -2.381 -21.194 1.00 96.19 89 GLU A N 1
ATOM 692 C CA . GLU A 1 89 ? 17.567 -2.906 -22.333 1.00 96.19 89 GLU A CA 1
ATOM 693 C C . GLU A 1 89 ? 16.878 -2.609 -23.663 1.00 96.19 89 GLU A C 1
ATOM 695 O O . GLU A 1 89 ? 17.553 -2.222 -24.617 1.00 96.19 89 GLU A O 1
ATOM 700 N N . ASN A 1 90 ? 15.556 -2.764 -23.737 1.00 95.38 90 ASN A N 1
ATOM 701 C CA . ASN A 1 90 ? 14.791 -2.492 -24.948 1.00 95.38 90 ASN A CA 1
ATOM 702 C C . ASN A 1 90 ? 14.797 -1.003 -25.290 1.00 95.38 90 ASN A C 1
ATOM 704 O O . ASN A 1 90 ? 15.095 -0.654 -26.431 1.00 95.38 90 ASN A O 1
ATOM 708 N N . LEU A 1 91 ? 14.614 -0.123 -24.301 1.00 93.69 91 LEU A N 1
ATOM 709 C CA . LEU A 1 91 ? 14.711 1.326 -24.497 1.00 93.69 91 LEU A CA 1
ATOM 710 C C . LEU A 1 91 ? 16.087 1.742 -25.031 1.00 93.69 91 LEU A C 1
ATOM 712 O O . LEU A 1 91 ? 16.170 2.502 -25.991 1.00 93.69 91 LEU A O 1
ATOM 716 N N . ASN A 1 92 ? 17.172 1.192 -24.480 1.00 93.56 92 ASN A N 1
ATOM 717 C CA . ASN A 1 92 ? 18.534 1.486 -24.941 1.00 93.56 92 ASN A CA 1
ATOM 718 C C . ASN A 1 92 ? 18.834 0.972 -26.367 1.00 93.56 92 ASN A C 1
ATOM 720 O O . ASN A 1 92 ? 19.808 1.419 -26.973 1.00 93.56 92 ASN A O 1
ATOM 724 N N . LYS A 1 93 ? 18.033 0.044 -26.914 1.00 93.06 93 LYS A N 1
ATOM 725 C CA . LYS A 1 93 ? 18.163 -0.448 -28.302 1.00 93.06 93 LYS A CA 1
ATOM 726 C C . LYS A 1 93 ? 17.442 0.443 -29.321 1.00 93.06 93 LYS A C 1
ATOM 728 O O . LYS A 1 93 ? 17.706 0.317 -30.518 1.00 93.06 93 LYS A O 1
ATOM 733 N N . ILE A 1 94 ? 16.539 1.321 -28.883 1.00 90.12 94 ILE A N 1
ATOM 734 C CA . ILE A 1 94 ? 15.773 2.198 -29.775 1.00 90.12 94 ILE A CA 1
ATOM 735 C C . ILE A 1 94 ? 16.721 3.213 -30.426 1.00 90.12 94 ILE A C 1
ATOM 737 O O . ILE A 1 94 ? 17.455 3.924 -29.748 1.00 90.12 94 ILE A O 1
ATOM 741 N N . GLN A 1 95 ? 16.698 3.294 -31.760 1.00 83.56 95 GLN A N 1
ATOM 742 C CA . GLN A 1 95 ? 17.559 4.213 -32.523 1.00 83.56 95 GLN A CA 1
ATOM 743 C C . GLN A 1 95 ? 16.918 5.583 -32.768 1.00 83.56 95 GLN A C 1
ATOM 745 O O . GLN A 1 95 ? 17.626 6.561 -32.988 1.00 83.56 95 GLN A O 1
ATOM 750 N N . GLN A 1 96 ? 15.584 5.663 -32.728 1.00 80.81 96 GLN A N 1
ATOM 751 C CA . GLN A 1 96 ? 14.840 6.901 -32.979 1.00 80.81 96 GLN A CA 1
ATOM 752 C C . GLN A 1 96 ? 15.120 7.973 -31.916 1.00 80.81 96 GLN A C 1
ATOM 754 O O . GLN A 1 96 ? 15.108 9.164 -32.215 1.00 80.81 96 GLN A O 1
ATOM 759 N N . ILE A 1 97 ? 15.378 7.547 -30.678 1.00 86.12 97 ILE A N 1
ATOM 760 C CA . ILE A 1 97 ? 15.637 8.412 -29.530 1.00 86.12 97 ILE A CA 1
ATOM 761 C C . ILE A 1 97 ? 16.787 7.803 -28.738 1.00 86.12 97 ILE A C 1
ATOM 763 O O . ILE A 1 97 ? 16.766 6.617 -28.426 1.00 86.12 97 ILE A O 1
ATOM 767 N N . TYR A 1 98 ? 17.792 8.611 -28.408 1.00 86.94 98 TYR A N 1
ATOM 768 C CA . TYR A 1 98 ? 18.946 8.138 -27.653 1.00 86.94 98 TYR A CA 1
ATOM 769 C C . TYR A 1 98 ? 18.584 7.926 -26.181 1.00 86.94 98 TYR A C 1
ATOM 771 O O . TYR A 1 98 ? 18.443 8.891 -25.429 1.00 86.94 98 TYR A O 1
ATOM 779 N N . PHE A 1 99 ? 18.500 6.663 -25.765 1.00 89.44 99 PHE A N 1
ATOM 780 C CA . PHE A 1 99 ? 18.361 6.277 -24.365 1.00 89.44 99 PHE A CA 1
ATOM 781 C C . PHE A 1 99 ? 19.711 5.887 -23.753 1.00 89.44 99 PHE A C 1
ATOM 783 O O . PHE A 1 99 ? 20.514 5.166 -24.343 1.00 89.44 99 PHE A O 1
ATOM 790 N N . LYS A 1 100 ? 19.954 6.373 -22.533 1.00 90.56 100 LYS A N 1
ATOM 791 C CA . LYS A 1 100 ? 21.040 5.923 -21.656 1.00 90.56 100 LYS A CA 1
ATOM 792 C C . LYS A 1 100 ? 20.485 5.733 -20.249 1.00 90.56 100 LYS A C 1
ATOM 794 O O . LYS A 1 100 ? 20.706 6.568 -19.370 1.00 90.56 100 LYS A O 1
ATOM 799 N N . VAL A 1 101 ? 19.730 4.655 -20.065 1.00 91.75 101 VAL A N 1
ATOM 800 C CA . VAL A 1 101 ? 18.983 4.384 -18.829 1.00 91.75 101 VAL A CA 1
ATOM 801 C C . VAL A 1 101 ? 19.323 3.017 -18.248 1.00 91.75 101 VAL A C 1
ATOM 803 O O . VAL A 1 101 ? 19.619 2.071 -18.973 1.00 91.75 101 VAL A O 1
ATOM 806 N N . ASP A 1 102 ? 19.285 2.911 -16.923 1.00 94.44 102 ASP A N 1
ATOM 807 C CA . ASP A 1 102 ? 19.343 1.647 -16.196 1.00 94.44 102 ASP A CA 1
ATOM 808 C C . ASP A 1 102 ? 17.955 1.286 -15.636 1.00 94.44 102 ASP A C 1
ATOM 810 O O . ASP A 1 102 ? 17.037 2.110 -15.585 1.00 94.44 102 ASP A O 1
ATOM 814 N N . LYS A 1 103 ? 17.788 0.047 -15.155 1.00 94.25 103 LYS A N 1
ATOM 815 C CA . LYS A 1 103 ? 16.510 -0.409 -14.570 1.00 94.25 103 LYS A CA 1
ATOM 816 C C . LYS A 1 103 ? 16.041 0.424 -13.375 1.00 94.25 103 LYS A C 1
ATOM 818 O O . LYS A 1 103 ? 14.885 0.332 -12.958 1.00 94.25 103 LYS A O 1
ATOM 823 N N . ARG A 1 104 ? 16.951 1.163 -12.733 1.00 94.38 104 ARG A N 1
ATOM 824 C CA . ARG A 1 104 ? 16.616 2.063 -11.632 1.00 94.38 104 ARG A CA 1
ATOM 825 C C . ARG A 1 104 ? 16.032 3.365 -12.169 1.00 94.38 104 ARG A C 1
ATOM 827 O O . ARG A 1 104 ? 14.933 3.704 -11.755 1.00 94.38 104 ARG A O 1
ATOM 834 N N . ALA A 1 105 ? 16.688 4.015 -13.127 1.00 94.62 105 ALA A N 1
ATOM 835 C CA . ALA A 1 105 ? 16.196 5.234 -13.761 1.00 94.62 105 ALA A CA 1
ATOM 836 C C . ALA A 1 105 ? 14.816 5.040 -14.404 1.00 94.62 105 ALA A C 1
ATOM 838 O O . ALA A 1 105 ? 13.951 5.894 -14.236 1.00 94.62 105 ALA A O 1
ATOM 839 N N . VAL A 1 106 ? 14.585 3.903 -15.071 1.00 95.75 106 VAL A N 1
ATOM 840 C CA . VAL A 1 106 ? 13.276 3.542 -15.650 1.00 95.75 106 VAL A CA 1
ATOM 841 C C . VAL A 1 106 ? 12.186 3.494 -14.572 1.00 95.75 106 VAL A C 1
ATOM 843 O O . VAL A 1 106 ? 11.148 4.140 -14.707 1.00 95.75 106 VAL A O 1
ATOM 846 N N . ARG A 1 107 ? 12.435 2.776 -13.468 1.00 94.75 107 ARG A N 1
ATOM 847 C CA . ARG A 1 107 ? 11.482 2.677 -12.349 1.00 94.75 107 ARG A CA 1
ATOM 848 C C . ARG A 1 107 ? 11.247 4.018 -11.669 1.00 94.75 107 ARG A C 1
ATOM 850 O O . ARG A 1 107 ? 10.104 4.361 -11.387 1.00 94.75 107 ARG A O 1
ATOM 857 N N . ASP A 1 108 ? 12.312 4.765 -11.400 1.00 95.38 108 ASP A N 1
ATOM 858 C CA . ASP A 1 108 ? 12.230 6.056 -10.721 1.00 95.38 108 ASP A CA 1
ATOM 859 C C . ASP A 1 108 ? 11.447 7.067 -11.574 1.00 95.38 108 ASP A C 1
ATOM 861 O O . ASP A 1 108 ? 10.605 7.791 -11.038 1.00 95.38 108 ASP A O 1
ATOM 865 N N . ARG A 1 109 ? 11.639 7.061 -12.903 1.00 95.19 109 ARG A N 1
ATOM 866 C CA . ARG A 1 109 ? 10.867 7.901 -13.826 1.00 95.19 109 ARG A CA 1
ATOM 867 C C . ARG A 1 109 ? 9.391 7.511 -13.862 1.00 95.19 109 ARG A C 1
ATOM 869 O O . ARG A 1 109 ? 8.548 8.390 -13.715 1.00 95.19 109 ARG A O 1
ATOM 876 N N . TYR A 1 110 ? 9.073 6.222 -13.983 1.00 95.75 110 TYR A N 1
ATOM 877 C CA . TYR A 1 110 ? 7.685 5.745 -13.938 1.00 95.75 110 TYR A CA 1
ATOM 878 C C . TYR A 1 110 ? 6.989 6.102 -12.611 1.00 95.75 110 TYR A C 1
ATOM 880 O O . TYR A 1 110 ? 5.860 6.591 -12.603 1.00 95.75 110 TYR A O 1
ATOM 888 N N . ASN A 1 111 ? 7.672 5.926 -11.476 1.00 94.81 111 ASN A N 1
ATOM 889 C CA . ASN A 1 111 ? 7.137 6.279 -10.157 1.00 94.81 111 ASN A CA 1
ATOM 890 C C . ASN A 1 111 ? 6.870 7.785 -10.021 1.00 94.81 111 ASN A C 1
ATOM 892 O O . ASN A 1 111 ? 5.920 8.191 -9.354 1.00 94.81 111 ASN A O 1
ATOM 896 N N . LEU A 1 112 ? 7.714 8.621 -10.632 1.00 95.50 112 LEU A N 1
ATOM 897 C CA . LEU A 1 112 ? 7.501 10.063 -10.666 1.00 95.50 112 LEU A CA 1
ATOM 898 C C . LEU A 1 112 ? 6.258 10.411 -11.495 1.00 95.50 112 LEU A C 1
ATOM 900 O O . LEU A 1 112 ? 5.369 11.080 -10.976 1.00 95.50 112 LEU A O 1
ATOM 904 N N . LEU A 1 113 ? 6.170 9.903 -12.729 1.00 94.12 113 LEU A N 1
ATOM 905 C CA . LEU A 1 113 ? 5.056 10.168 -13.646 1.00 94.12 113 LEU A CA 1
ATOM 906 C C . LEU A 1 113 ? 3.713 9.690 -13.079 1.00 94.12 113 LEU A C 1
ATOM 908 O O . LEU A 1 113 ? 2.737 10.434 -13.062 1.00 94.12 113 LEU A O 1
ATOM 912 N N . SER A 1 114 ? 3.672 8.472 -12.537 1.00 93.88 114 SER A N 1
ATOM 913 C CA . SER A 1 114 ? 2.464 7.931 -11.904 1.00 93.88 114 SER A CA 1
ATOM 914 C C . SER A 1 114 ? 2.023 8.761 -10.693 1.00 93.88 114 SER A C 1
ATOM 916 O O . SER A 1 114 ? 0.830 8.995 -10.493 1.00 93.88 114 SER A O 1
ATOM 918 N N . LYS A 1 115 ? 2.970 9.264 -9.891 1.00 94.56 115 LYS A N 1
ATOM 919 C CA . LYS A 1 115 ? 2.673 10.158 -8.766 1.00 94.56 115 LYS A CA 1
ATOM 920 C C . LYS A 1 115 ? 2.153 11.516 -9.236 1.00 94.56 115 LYS A C 1
ATOM 922 O O . LYS A 1 115 ? 1.212 12.036 -8.638 1.00 94.56 115 LYS A O 1
ATOM 927 N N . GLU A 1 116 ? 2.760 12.098 -10.266 1.00 93.00 116 GLU A N 1
ATOM 928 C CA . GLU A 1 116 ? 2.318 13.364 -10.858 1.00 93.00 116 GLU A CA 1
ATOM 929 C C . GLU A 1 116 ? 0.891 13.250 -11.397 1.00 93.00 116 GLU A C 1
ATOM 931 O O . GLU A 1 116 ? 0.060 14.096 -11.062 1.00 93.00 116 GLU A O 1
ATOM 936 N N . LEU A 1 117 ? 0.572 12.159 -12.100 1.00 91.00 117 LEU A N 1
ATOM 937 C CA . LEU A 1 117 ? -0.765 11.909 -12.633 1.00 91.00 117 LEU A CA 1
ATOM 938 C C . LEU A 1 117 ? -1.816 11.746 -11.528 1.00 91.00 117 LEU A C 1
ATOM 940 O O . LEU A 1 117 ? -2.835 12.435 -11.531 1.00 91.00 117 LEU A O 1
ATOM 944 N N . ARG A 1 118 ? -1.537 10.922 -10.508 1.00 91.25 118 ARG A N 1
ATOM 945 C CA . ARG A 1 118 ? -2.438 10.771 -9.349 1.00 91.25 118 ARG A CA 1
ATOM 946 C C . ARG A 1 118 ? -2.669 12.100 -8.620 1.00 91.25 118 ARG A C 1
ATOM 948 O O . ARG A 1 118 ? -3.745 12.317 -8.068 1.00 91.25 118 ARG A O 1
ATOM 955 N N . ASN A 1 119 ? -1.674 12.986 -8.585 1.00 91.56 119 ASN A N 1
ATOM 956 C CA . ASN A 1 119 ? -1.818 14.315 -7.989 1.00 91.56 119 ASN A CA 1
ATOM 957 C C . ASN A 1 119 ? -2.592 15.285 -8.890 1.00 91.56 119 ASN A C 1
ATOM 959 O O . ASN A 1 119 ? -3.300 16.143 -8.367 1.00 91.56 119 ASN A O 1
ATOM 963 N N . LYS A 1 120 ? -2.450 15.178 -10.216 1.00 88.44 120 LYS A N 1
ATOM 964 C CA . LYS A 1 120 ? -3.217 15.961 -11.193 1.00 88.44 120 LYS A CA 1
ATOM 965 C C . LYS A 1 120 ? -4.712 15.650 -11.062 1.00 88.44 120 LYS A C 1
ATOM 967 O O . LYS A 1 120 ? -5.466 16.560 -10.733 1.00 88.44 120 LYS A O 1
ATOM 972 N N . LEU A 1 121 ? -5.091 14.370 -11.116 1.00 87.62 121 LEU A N 1
ATOM 973 C CA . LEU A 1 121 ? -6.482 13.919 -10.954 1.00 87.62 121 LEU A CA 1
ATOM 974 C C . LEU A 1 121 ? -7.106 14.381 -9.625 1.00 87.62 121 LEU A C 1
ATOM 976 O O . LEU A 1 121 ? -8.207 14.917 -9.602 1.00 87.62 121 LEU A O 1
ATOM 980 N N . LYS A 1 122 ? -6.368 14.272 -8.510 1.00 88.50 122 LYS A N 1
ATOM 981 C CA . LYS A 1 122 ? -6.838 14.752 -7.194 1.00 88.50 122 LYS A CA 1
ATOM 982 C C . LYS A 1 122 ? -7.039 16.266 -7.118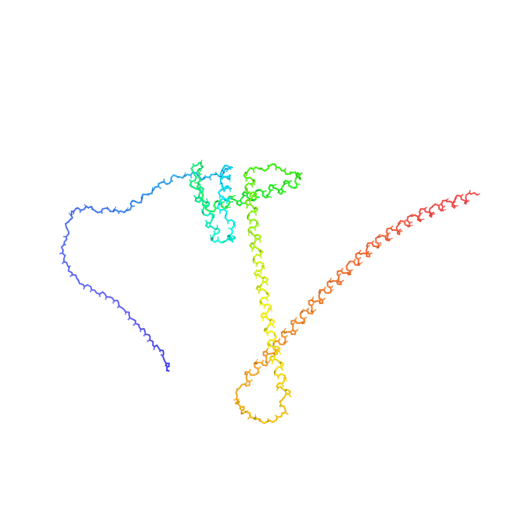 1.00 88.50 122 LYS A C 1
ATOM 984 O O . LYS A 1 122 ? -7.841 16.729 -6.310 1.00 88.50 122 LYS A O 1
ATOM 989 N N . ARG A 1 123 ? -6.255 17.049 -7.866 1.00 86.56 123 ARG A N 1
ATOM 990 C CA . ARG A 1 123 ? -6.428 18.507 -7.921 1.00 86.56 123 ARG A CA 1
ATOM 991 C C . ARG A 1 123 ? -7.646 18.870 -8.755 1.00 86.56 123 ARG A C 1
ATOM 993 O O . ARG A 1 123 ? -8.445 19.667 -8.286 1.00 86.56 123 ARG A O 1
ATOM 1000 N N . GLU A 1 124 ? -7.825 18.237 -9.909 1.00 85.31 124 GLU A N 1
ATOM 1001 C CA . GLU A 1 124 ? -8.989 18.455 -10.779 1.00 85.31 124 GLU A CA 1
ATOM 1002 C C . GLU A 1 124 ? -10.305 18.110 -10.069 1.00 85.31 124 GLU A C 1
ATOM 1004 O O . GLU A 1 124 ? -11.226 18.926 -10.045 1.00 85.31 124 GLU A O 1
ATOM 1009 N N . GLU A 1 125 ? -10.357 16.974 -9.363 1.00 82.31 125 GLU A N 1
ATOM 1010 C CA . GLU A 1 125 ? -11.514 16.587 -8.542 1.00 82.31 125 GLU A CA 1
ATOM 1011 C C . GLU A 1 125 ? -11.847 17.638 -7.466 1.00 82.31 125 GLU A C 1
ATOM 1013 O O . GLU A 1 125 ? -13.014 17.891 -7.169 1.00 82.31 125 GLU A O 1
ATOM 1018 N N . LYS A 1 126 ? -10.824 18.279 -6.886 1.00 85.12 126 LYS A N 1
ATOM 1019 C CA . LYS A 1 126 ? -10.987 19.258 -5.805 1.00 85.12 126 LYS A CA 1
ATOM 1020 C C . LYS A 1 126 ? -11.312 20.671 -6.299 1.00 85.12 126 LYS A C 1
ATOM 1022 O O . LYS A 1 126 ? -11.994 21.407 -5.589 1.00 85.12 126 LYS A O 1
ATOM 1027 N N . GLU A 1 127 ? -10.758 21.081 -7.437 1.00 81.69 127 GLU A N 1
ATOM 1028 C CA . GLU A 1 127 ? -10.789 22.470 -7.911 1.00 81.69 127 GLU A CA 1
ATOM 1029 C C . GLU A 1 127 ? -11.931 22.739 -8.890 1.00 81.69 127 GLU A C 1
ATOM 1031 O O . GLU A 1 127 ? -12.631 23.739 -8.736 1.00 81.69 127 GLU A O 1
ATOM 1036 N N . SER A 1 128 ? -12.126 21.875 -9.889 1.00 65.56 128 SER A N 1
ATOM 1037 C CA . SER A 1 128 ? -13.099 22.108 -10.962 1.00 65.56 128 SER A CA 1
ATOM 1038 C C . SER A 1 128 ? -14.310 21.187 -10.874 1.00 65.56 128 SER A C 1
ATOM 1040 O O . SER A 1 128 ? -15.373 21.555 -11.368 1.00 65.56 128 SER A O 1
ATOM 1042 N N . GLY A 1 129 ? -14.160 19.984 -10.300 1.00 62.78 129 GLY A N 1
ATOM 1043 C CA . GLY A 1 129 ? -15.163 18.918 -10.424 1.00 62.78 129 GLY A CA 1
ATOM 1044 C C . GLY A 1 129 ? -15.444 18.522 -11.884 1.00 62.78 129 GLY A C 1
ATOM 1045 O O . GLY A 1 129 ? -16.424 17.833 -12.154 1.00 62.78 129 GLY A O 1
ATOM 1046 N N . ILE A 1 130 ? -14.608 18.989 -12.819 1.00 54.94 130 ILE A N 1
ATOM 1047 C CA . ILE A 1 130 ? -14.711 18.801 -14.265 1.00 54.94 130 ILE A CA 1
ATOM 1048 C C . ILE A 1 130 ? -13.369 18.238 -14.724 1.00 54.94 130 ILE A C 1
ATOM 1050 O O . ILE A 1 130 ? -12.335 18.894 -14.578 1.00 54.94 130 ILE A O 1
ATOM 1054 N N . GLU A 1 131 ? -13.417 17.018 -15.247 1.00 64.69 131 GLU A N 1
ATOM 1055 C CA . GLU A 1 131 ? -12.283 16.283 -15.804 1.00 64.69 131 GLU A CA 1
ATOM 1056 C C . GLU A 1 131 ? -11.710 17.025 -17.019 1.00 64.69 131 GLU A C 1
ATOM 1058 O O . GLU A 1 131 ? -12.459 17.461 -17.897 1.00 64.69 131 GLU A O 1
ATOM 1063 N N . THR A 1 132 ? -10.390 17.219 -17.050 1.00 73.19 132 THR A N 1
ATOM 1064 C CA . THR A 1 132 ? -9.711 17.794 -18.219 1.00 73.19 132 THR A CA 1
ATOM 1065 C C . THR A 1 132 ? -9.310 16.710 -19.215 1.00 73.19 132 THR A C 1
ATOM 1067 O O . THR A 1 132 ? -9.138 15.549 -18.847 1.00 73.19 132 THR A O 1
ATOM 1070 N 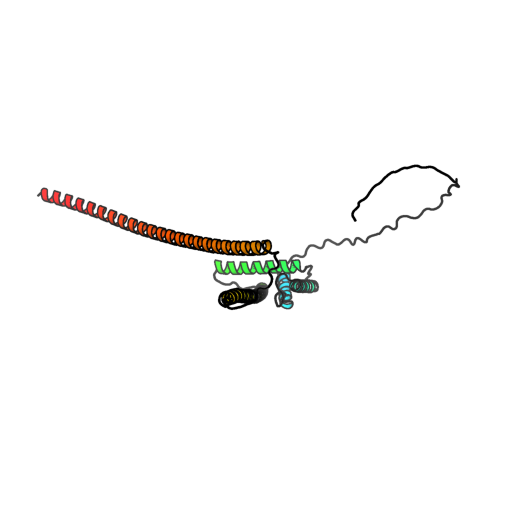N . ASP A 1 133 ? -9.132 17.088 -20.485 1.00 72.56 133 ASP A N 1
ATOM 1071 C CA . ASP A 1 133 ? -8.687 16.149 -21.517 1.00 72.56 133 ASP A CA 1
ATOM 1072 C C . ASP A 1 133 ? -7.302 15.575 -21.168 1.00 72.56 133 ASP A C 1
ATOM 1074 O O . ASP A 1 133 ? -6.302 16.295 -21.053 1.00 72.56 133 ASP A O 1
ATOM 1078 N N . MET A 1 134 ? -7.251 14.252 -21.007 1.00 79.75 134 MET A N 1
ATOM 1079 C CA . MET A 1 134 ? -6.031 13.505 -20.712 1.00 79.75 134 MET A CA 1
ATOM 1080 C C . MET A 1 134 ? -5.179 13.378 -21.974 1.00 79.75 134 MET A C 1
ATOM 1082 O O . MET A 1 134 ? -5.655 12.966 -23.032 1.00 79.75 134 MET A O 1
ATOM 1086 N N . THR A 1 135 ? -3.894 13.707 -21.869 1.00 86.06 135 THR A N 1
ATOM 1087 C CA . THR A 1 135 ? -2.947 13.505 -22.975 1.00 86.06 135 THR A CA 1
ATOM 1088 C C . THR A 1 135 ? -2.721 12.009 -23.233 1.00 86.06 135 THR A C 1
ATOM 1090 O O . THR A 1 135 ? -2.867 11.187 -22.331 1.00 86.06 135 THR A O 1
ATOM 1093 N N . GLU A 1 136 ? -2.301 11.622 -24.442 1.00 83.31 136 GLU A N 1
ATOM 1094 C CA . GLU A 1 136 ? -2.068 10.204 -24.788 1.00 83.31 136 GLU A CA 1
ATOM 1095 C C . GLU A 1 136 ? -1.076 9.503 -23.840 1.00 83.31 136 GLU A C 1
ATOM 1097 O O . GLU A 1 136 ? -1.250 8.337 -23.482 1.00 83.31 136 GLU A O 1
ATOM 1102 N N . VAL A 1 137 ? -0.046 10.227 -23.384 1.00 86.56 137 VAL A N 1
ATOM 1103 C CA . VAL A 1 137 ? 0.929 9.721 -22.403 1.00 86.56 137 VAL A CA 1
ATOM 1104 C C . VAL A 1 137 ? 0.269 9.508 -21.041 1.00 86.56 137 VAL A C 1
ATOM 1106 O O . VAL A 1 137 ? 0.524 8.500 -20.386 1.00 86.56 137 VAL A O 1
ATOM 1109 N N . GLU A 1 138 ? -0.602 10.425 -20.620 1.00 89.31 138 GLU A N 1
ATOM 1110 C CA . GLU A 1 138 ? -1.365 10.299 -19.376 1.00 89.31 138 GLU A CA 1
ATOM 1111 C C . GLU A 1 138 ? -2.368 9.142 -19.441 1.00 89.31 138 GLU A C 1
ATOM 1113 O O . GLU A 1 138 ? -2.501 8.417 -18.459 1.00 89.31 138 GLU A O 1
ATOM 1118 N N . MET A 1 139 ? -3.000 8.896 -20.593 1.00 89.38 139 MET A N 1
ATOM 1119 C CA . MET A 1 139 ? -3.858 7.723 -20.804 1.00 89.38 139 MET A CA 1
ATOM 1120 C C . MET A 1 139 ? -3.072 6.411 -20.682 1.00 89.38 139 MET A C 1
ATOM 1122 O O . MET A 1 139 ? -3.488 5.502 -19.966 1.00 89.38 139 MET A O 1
ATOM 1126 N N . ALA A 1 140 ? -1.905 6.317 -21.330 1.00 88.94 140 ALA A N 1
ATOM 1127 C CA . ALA A 1 140 ? -1.043 5.139 -21.226 1.00 88.94 140 ALA A CA 1
ATOM 1128 C C . ALA A 1 140 ? -0.543 4.919 -19.785 1.00 88.94 140 ALA A C 1
ATOM 1130 O O . ALA A 1 140 ? -0.479 3.786 -19.305 1.00 88.94 140 ALA A O 1
ATOM 1131 N N . LEU A 1 141 ? -0.212 5.999 -19.069 1.00 92.81 141 LEU A N 1
ATOM 1132 C CA . LEU A 1 141 ? 0.149 5.947 -17.650 1.00 92.81 141 LEU A CA 1
ATOM 1133 C C . LEU A 1 141 ? -1.018 5.500 -16.772 1.00 92.81 141 LEU A C 1
ATOM 1135 O O . LEU A 1 141 ? -0.800 4.729 -15.841 1.00 92.81 141 LEU A O 1
ATOM 1139 N N . GLN A 1 142 ? -2.233 5.959 -17.060 1.00 91.50 142 GLN A N 1
ATOM 1140 C CA . GLN A 1 142 ? -3.433 5.558 -16.336 1.00 91.50 142 GLN A CA 1
ATOM 1141 C C . GLN A 1 142 ? -3.689 4.052 -16.490 1.00 91.50 142 GLN A C 1
ATOM 1143 O O . GLN A 1 142 ? -3.858 3.360 -15.487 1.00 91.50 142 GLN A O 1
ATOM 1148 N N . GLU A 1 143 ? -3.588 3.510 -17.708 1.00 93.12 143 GLU A N 1
ATOM 1149 C CA . GLU A 1 143 ? -3.688 2.062 -17.947 1.00 93.12 143 GLU A CA 1
ATOM 1150 C C . GLU A 1 143 ? -2.607 1.279 -17.174 1.00 93.12 143 GLU A C 1
ATOM 1152 O O . GLU A 1 143 ? -2.871 0.219 -16.597 1.00 93.12 143 GLU A O 1
ATOM 1157 N N . LEU A 1 144 ? -1.374 1.794 -17.128 1.00 93.81 144 LEU A N 1
ATOM 1158 C CA . LEU A 1 144 ? -0.289 1.179 -16.357 1.00 93.81 144 LEU A CA 1
ATOM 1159 C C . LEU A 1 144 ? -0.567 1.185 -14.851 1.00 93.81 144 LEU A C 1
ATOM 1161 O O . LEU A 1 144 ? -0.342 0.169 -14.191 1.00 93.81 144 LEU A O 1
ATOM 1165 N N . ILE A 1 145 ? -1.076 2.299 -14.325 1.00 92.81 145 ILE A N 1
ATOM 1166 C CA . ILE A 1 145 ? -1.475 2.435 -12.923 1.00 92.81 145 ILE A CA 1
ATOM 1167 C C . ILE A 1 145 ? -2.568 1.421 -12.581 1.00 92.81 145 ILE A C 1
ATOM 1169 O O . ILE A 1 145 ? -2.469 0.741 -11.561 1.00 92.81 145 ILE A O 1
ATOM 1173 N N . GLU A 1 146 ? -3.576 1.276 -13.437 1.00 92.62 146 GLU A N 1
ATOM 1174 C CA . GLU A 1 146 ? -4.667 0.321 -13.238 1.00 92.62 146 GLU A CA 1
ATOM 1175 C C . GLU A 1 146 ? -4.160 -1.124 -13.235 1.00 92.62 146 GLU A C 1
ATOM 1177 O O . GLU A 1 146 ? -4.521 -1.906 -12.352 1.00 92.62 146 GLU A O 1
ATOM 1182 N N . LYS A 1 147 ? -3.253 -1.478 -14.155 1.00 91.62 147 LYS A N 1
ATOM 1183 C CA . LYS A 1 147 ? -2.597 -2.798 -14.168 1.00 91.62 147 LYS A CA 1
ATOM 1184 C C . LYS A 1 147 ? -1.757 -3.042 -12.915 1.00 91.62 147 LYS A C 1
ATOM 1186 O O . LYS A 1 147 ? -1.746 -4.160 -12.393 1.00 91.62 147 LYS A O 1
ATOM 1191 N N . GLU A 1 148 ? -1.044 -2.028 -12.430 1.00 92.38 148 GLU A N 1
ATOM 1192 C CA . GLU A 1 148 ? -0.264 -2.119 -11.196 1.00 92.38 148 GLU A CA 1
ATOM 1193 C C . GLU A 1 148 ? -1.167 -2.329 -9.971 1.00 92.38 148 GLU A C 1
ATOM 1195 O O . GLU A 1 148 ? -0.923 -3.251 -9.183 1.00 92.38 148 GLU A O 1
ATOM 1200 N N . ASP A 1 149 ? -2.221 -1.523 -9.834 1.00 91.12 149 ASP A N 1
ATOM 1201 C CA . ASP A 1 149 ? -3.158 -1.566 -8.708 1.00 91.12 149 ASP A CA 1
ATOM 1202 C C . ASP A 1 149 ? -3.968 -2.880 -8.706 1.00 91.12 149 ASP A C 1
ATOM 1204 O O . ASP A 1 149 ? -4.158 -3.492 -7.646 1.00 91.12 149 ASP A O 1
ATOM 1208 N N . ALA A 1 150 ? -4.367 -3.383 -9.881 1.00 90.50 150 ALA A N 1
ATOM 1209 C CA . ALA A 1 150 ? -5.005 -4.691 -10.033 1.00 90.50 150 ALA A CA 1
ATOM 1210 C C . ALA A 1 150 ? -4.074 -5.828 -9.582 1.00 90.50 150 ALA A C 1
ATOM 1212 O O . ALA A 1 150 ? -4.445 -6.636 -8.726 1.00 90.50 150 ALA A O 1
ATOM 1213 N N . ALA A 1 151 ? -2.828 -5.843 -10.066 1.00 89.19 151 ALA A N 1
ATOM 1214 C CA . ALA A 1 151 ? -1.848 -6.858 -9.686 1.00 89.19 151 ALA A CA 1
ATOM 1215 C C . ALA A 1 151 ? -1.503 -6.813 -8.184 1.00 89.19 151 ALA A C 1
ATOM 1217 O O . ALA A 1 151 ? -1.282 -7.857 -7.562 1.00 89.19 151 ALA A O 1
ATOM 1218 N N . GLU A 1 152 ? -1.445 -5.624 -7.572 1.00 89.69 152 GLU A N 1
ATOM 1219 C CA . GLU A 1 152 ? -1.228 -5.487 -6.127 1.00 89.69 152 GLU A CA 1
ATOM 1220 C C . GLU A 1 152 ? -2.444 -5.981 -5.321 1.00 89.69 152 GLU A C 1
ATOM 1222 O O . GLU A 1 152 ? -2.279 -6.626 -4.281 1.00 89.69 152 GLU A O 1
ATOM 1227 N N . THR A 1 153 ? -3.661 -5.741 -5.812 1.00 89.00 153 THR A N 1
ATOM 1228 C CA . THR A 1 153 ? -4.903 -6.207 -5.179 1.00 89.00 153 THR A CA 1
ATOM 1229 C C . THR A 1 153 ? -5.021 -7.728 -5.226 1.00 89.00 153 THR A C 1
ATOM 1231 O O . THR A 1 153 ? -5.254 -8.351 -4.189 1.00 89.00 153 THR A O 1
ATOM 1234 N N . GLU A 1 154 ? -4.767 -8.350 -6.379 1.00 88.12 154 GLU A N 1
ATOM 1235 C CA . GLU A 1 154 ? -4.728 -9.812 -6.519 1.00 88.12 154 GLU A CA 1
ATOM 1236 C C . GLU A 1 154 ? -3.723 -10.443 -5.547 1.00 88.12 154 GLU A C 1
ATOM 1238 O O . GLU A 1 154 ? -4.027 -11.421 -4.859 1.00 88.12 154 GLU A O 1
ATOM 1243 N N . GLN A 1 155 ? -2.535 -9.845 -5.413 1.00 87.81 155 GLN A N 1
ATOM 1244 C CA . GLN A 1 155 ? -1.517 -10.313 -4.471 1.00 87.81 155 GLN A CA 1
ATOM 1245 C C . GLN A 1 155 ? -1.984 -10.232 -3.018 1.00 87.81 155 GLN A C 1
ATOM 1247 O O . GLN A 1 155 ? -1.782 -11.191 -2.268 1.00 87.81 155 GLN A O 1
ATOM 1252 N N . LYS A 1 156 ? -2.632 -9.129 -2.624 1.00 88.69 156 LYS A N 1
ATOM 1253 C CA . LYS A 1 156 ? -3.195 -8.959 -1.275 1.00 88.69 156 LYS A CA 1
ATOM 1254 C C . LYS A 1 156 ? -4.292 -9.979 -0.988 1.00 88.69 156 LYS A C 1
ATOM 1256 O O . LYS A 1 156 ? -4.320 -10.537 0.107 1.00 88.69 156 LYS A O 1
ATOM 1261 N N . VAL A 1 157 ? -5.165 -10.264 -1.956 1.00 89.69 157 VAL A N 1
ATOM 1262 C CA . VAL A 1 157 ? -6.222 -11.278 -1.813 1.00 89.69 157 VAL A CA 1
ATOM 1263 C C . VAL A 1 157 ? -5.613 -12.660 -1.587 1.00 89.69 157 VAL A C 1
ATOM 1265 O O . VAL A 1 157 ? -5.983 -13.334 -0.627 1.00 89.69 157 VAL A O 1
ATOM 1268 N N . VAL A 1 158 ? -4.634 -13.060 -2.405 1.00 88.31 158 VAL A N 1
ATOM 1269 C CA . VAL A 1 158 ? -3.944 -14.353 -2.257 1.00 88.31 158 VAL A CA 1
ATOM 1270 C C . VAL A 1 158 ? -3.220 -14.451 -0.910 1.00 88.31 158 VAL A C 1
ATOM 1272 O O . VAL A 1 158 ? -3.274 -15.487 -0.245 1.00 88.31 158 VAL A O 1
ATOM 1275 N N . GLU A 1 159 ? -2.556 -13.380 -0.473 1.00 88.75 159 GLU A N 1
ATOM 1276 C CA . GLU A 1 159 ? -1.870 -13.355 0.821 1.00 88.75 159 GLU A CA 1
ATOM 1277 C C . GLU A 1 159 ? -2.853 -13.448 1.996 1.00 88.75 159 GLU A C 1
ATOM 1279 O O . GLU A 1 159 ? -2.617 -14.211 2.934 1.00 88.75 159 GLU A O 1
ATOM 1284 N N . ASN A 1 160 ? -3.976 -12.731 1.935 1.00 91.94 160 ASN A N 1
ATOM 1285 C CA . ASN A 1 160 ? -5.010 -12.782 2.965 1.00 91.94 160 ASN A CA 1
ATOM 1286 C C . ASN A 1 160 ? -5.690 -14.152 3.023 1.00 91.94 160 ASN A C 1
ATOM 1288 O O . ASN A 1 160 ? -5.858 -14.688 4.114 1.00 91.94 160 ASN A O 1
ATOM 1292 N N . GLN A 1 161 ? -6.013 -14.762 1.879 1.00 91.94 161 GLN A N 1
ATOM 1293 C CA . GLN A 1 161 ? -6.551 -16.126 1.838 1.00 91.94 161 GLN A CA 1
ATOM 1294 C C . GLN A 1 161 ? -5.584 -17.131 2.466 1.00 91.94 161 GLN A C 1
ATOM 1296 O O . GLN A 1 161 ? -6.000 -17.978 3.258 1.00 91.94 161 GLN A O 1
ATOM 1301 N N . LYS A 1 162 ? -4.283 -17.005 2.173 1.00 93.38 162 LYS A N 1
ATOM 1302 C CA . LYS A 1 162 ? -3.259 -17.835 2.809 1.00 93.38 162 LYS A CA 1
ATOM 1303 C C . LYS A 1 162 ? -3.228 -17.624 4.325 1.00 93.38 162 LYS A C 1
ATOM 1305 O O . LYS A 1 162 ? -3.248 -18.603 5.056 1.00 93.38 162 LYS A O 1
ATOM 1310 N N . LYS A 1 163 ? -3.243 -16.375 4.803 1.00 93.38 163 LYS A N 1
ATOM 1311 C CA . LYS A 1 163 ? -3.266 -16.063 6.245 1.00 93.38 163 LYS A CA 1
ATOM 1312 C C . LYS A 1 163 ? -4.495 -16.636 6.949 1.00 93.38 163 LYS A C 1
ATOM 1314 O O . LYS A 1 163 ? -4.361 -17.183 8.037 1.00 93.38 163 LYS A O 1
ATOM 1319 N N . VAL A 1 164 ? -5.674 -16.533 6.332 1.00 94.31 164 VAL A N 1
ATOM 1320 C CA . VAL A 1 164 ? -6.918 -17.106 6.871 1.00 94.31 164 VAL A CA 1
ATOM 1321 C C . VAL A 1 164 ? -6.808 -18.624 6.968 1.00 94.31 164 VAL A C 1
ATOM 1323 O O . VAL A 1 164 ? -7.133 -19.188 8.009 1.00 94.31 164 VAL A O 1
ATOM 1326 N N . LYS A 1 165 ? -6.294 -19.284 5.923 1.00 94.50 165 LYS A N 1
ATOM 1327 C CA . LYS A 1 165 ? -6.069 -20.732 5.938 1.00 94.50 165 LYS A CA 1
ATOM 1328 C C . LYS A 1 165 ? -5.060 -21.143 7.011 1.00 94.50 165 LYS A C 1
ATOM 1330 O O . LYS A 1 165 ? -5.349 -22.040 7.792 1.00 94.50 165 LYS A O 1
ATOM 1335 N N . ASP A 1 166 ? -3.921 -20.460 7.087 1.00 93.50 166 ASP A N 1
ATOM 1336 C CA . ASP A 1 166 ? -2.878 -20.738 8.077 1.00 93.50 166 ASP A CA 1
ATOM 1337 C C . ASP A 1 166 ? -3.417 -20.553 9.512 1.00 93.50 166 ASP A C 1
ATOM 1339 O O . ASP A 1 166 ? -3.100 -21.342 10.403 1.00 93.50 166 ASP A O 1
ATOM 1343 N N . ASN A 1 167 ? -4.276 -19.550 9.741 1.00 94.25 167 ASN A N 1
ATOM 1344 C CA . ASN A 1 167 ? -4.932 -19.346 11.033 1.00 94.25 167 ASN A CA 1
ATOM 1345 C C . ASN A 1 167 ? -5.963 -20.443 11.341 1.00 94.25 167 ASN A C 1
ATOM 1347 O O . ASN A 1 167 ? -5.981 -20.971 12.449 1.00 94.25 167 ASN A O 1
ATOM 1351 N N . GLN A 1 168 ? -6.772 -20.843 10.358 1.00 94.06 168 GLN A N 1
ATOM 1352 C CA . GLN A 1 168 ? -7.730 -21.937 10.520 1.00 94.06 168 GLN A CA 1
ATOM 1353 C C . GLN A 1 168 ? -7.025 -23.264 10.831 1.00 94.06 168 GLN A C 1
ATOM 1355 O O . GLN A 1 168 ? -7.451 -24.003 11.717 1.00 94.06 168 GLN A O 1
ATOM 1360 N N . ASP A 1 169 ? -5.928 -23.563 10.134 1.00 94.69 169 ASP A N 1
ATOM 1361 C CA . ASP A 1 169 ? -5.123 -24.763 10.367 1.00 94.69 169 ASP A CA 1
ATOM 1362 C C . ASP A 1 169 ? -4.487 -24.738 11.765 1.00 94.69 169 ASP A C 1
ATOM 1364 O O . ASP A 1 169 ? -4.458 -25.760 12.460 1.00 94.69 169 ASP A O 1
ATOM 1368 N N . ARG A 1 170 ? -4.053 -23.558 12.226 1.00 95.81 170 ARG A N 1
ATOM 1369 C CA . ARG A 1 170 ? -3.564 -23.353 13.591 1.00 95.81 170 ARG A CA 1
ATOM 1370 C C . ARG A 1 170 ? -4.653 -23.599 14.638 1.00 95.81 170 ARG A C 1
ATOM 1372 O O . ARG A 1 170 ? -4.419 -24.369 15.569 1.00 95.81 170 ARG A O 1
ATOM 1379 N N . GLU A 1 171 ? -5.829 -22.997 14.489 1.00 94.62 171 GLU A N 1
ATOM 1380 C CA . GLU A 1 171 ? -6.966 -23.194 15.399 1.00 94.62 171 GLU A CA 1
ATOM 1381 C C . GLU A 1 171 ? -7.411 -24.662 15.430 1.00 94.62 171 GLU A C 1
ATOM 1383 O O . GLU A 1 171 ? -7.658 -25.231 16.497 1.00 94.62 171 GLU A O 1
ATOM 1388 N N . ASN A 1 172 ? -7.430 -25.321 14.269 1.00 95.31 172 ASN A N 1
ATOM 1389 C CA . ASN A 1 172 ? -7.721 -26.745 14.162 1.00 95.31 172 ASN A CA 1
ATOM 1390 C C . ASN A 1 172 ? -6.699 -27.576 14.950 1.00 95.31 172 ASN A C 1
ATOM 1392 O O . ASN A 1 172 ? -7.097 -28.412 15.767 1.00 95.31 172 ASN A O 1
ATOM 1396 N N . ALA A 1 173 ? -5.399 -27.319 14.779 1.00 94.00 173 ALA A N 1
ATOM 1397 C CA . ALA A 1 173 ? -4.339 -28.010 15.510 1.00 94.00 173 ALA A CA 1
ATOM 1398 C C . ALA A 1 173 ? -4.421 -27.775 17.031 1.00 94.00 173 ALA A C 1
ATOM 1400 O O . ALA A 1 173 ? -4.301 -28.721 17.818 1.00 94.00 173 ALA A O 1
ATOM 1401 N N . GLU A 1 174 ? -4.683 -26.539 17.460 1.00 93.69 174 GLU A N 1
ATOM 1402 C CA . GLU A 1 174 ? -4.871 -26.188 18.871 1.00 93.69 174 GLU A CA 1
ATOM 1403 C C . GLU A 1 174 ? -6.113 -26.877 19.466 1.00 93.69 174 GLU A C 1
ATOM 1405 O O . GLU A 1 174 ? -6.053 -27.422 20.573 1.00 93.69 174 GLU A O 1
ATOM 1410 N N . SER A 1 175 ? -7.214 -26.957 18.711 1.00 93.00 175 SER A N 1
ATOM 1411 C CA . SER A 1 175 ? -8.434 -27.651 19.138 1.00 93.00 175 SER A CA 1
ATOM 1412 C C . SER A 1 175 ? -8.223 -29.162 19.301 1.00 93.00 175 SER A C 1
ATOM 1414 O O . SER A 1 175 ? -8.691 -29.753 20.279 1.00 93.00 175 SER A O 1
ATOM 1416 N N . VAL A 1 176 ? -7.472 -29.795 18.390 1.00 95.06 176 VAL A N 1
ATOM 1417 C CA . VAL A 1 176 ? -7.108 -31.217 18.470 1.00 95.06 176 VAL A CA 1
ATOM 1418 C C . VAL A 1 176 ? -6.227 -31.462 19.692 1.00 95.06 176 VAL A C 1
ATOM 1420 O O . VAL A 1 176 ? -6.490 -32.390 20.462 1.00 95.06 176 VAL A O 1
ATOM 1423 N N . ARG A 1 177 ? -5.236 -30.592 19.933 1.00 93.81 177 ARG A N 1
ATOM 1424 C CA . ARG A 1 177 ? -4.376 -30.648 21.124 1.00 93.81 177 ARG A CA 1
ATOM 1425 C C . ARG A 1 177 ? -5.191 -30.547 22.416 1.00 93.81 177 ARG A C 1
ATOM 1427 O O . ARG A 1 177 ? -4.973 -31.345 23.328 1.00 93.81 177 ARG A O 1
ATOM 1434 N N . LYS A 1 178 ? -6.145 -29.613 22.495 1.00 92.94 178 LYS A N 1
ATOM 1435 C CA . LYS A 1 178 ? -7.018 -29.432 23.667 1.00 92.94 178 LYS A CA 1
ATOM 1436 C C . LYS A 1 178 ? -7.899 -30.661 23.916 1.00 92.94 178 LYS A C 1
ATOM 1438 O O . LYS A 1 178 ? -7.890 -31.198 25.022 1.00 92.94 178 LYS A O 1
ATOM 1443 N N . LYS A 1 179 ? -8.571 -31.174 22.879 1.00 91.50 179 LYS A N 1
ATOM 1444 C CA . LYS A 1 179 ? -9.405 -32.390 22.967 1.00 91.50 179 LYS A CA 1
ATOM 1445 C C . LYS A 1 179 ? -8.603 -33.618 23.409 1.00 91.50 179 LYS A C 1
ATOM 1447 O O . LYS A 1 179 ? -9.102 -34.437 24.180 1.00 91.50 179 LYS A O 1
ATOM 1452 N N . ALA A 1 180 ? -7.361 -33.760 22.942 1.00 84.25 180 ALA A N 1
ATOM 1453 C CA . ALA A 1 180 ? -6.478 -34.843 23.370 1.00 84.25 180 ALA A CA 1
ATOM 1454 C C . ALA A 1 180 ? -6.109 -34.730 24.861 1.00 84.25 180 ALA A C 1
ATOM 1456 O O . ALA A 1 180 ? -6.194 -35.721 25.587 1.00 84.25 180 ALA A O 1
ATOM 1457 N N . MET A 1 181 ? -5.768 -33.526 25.335 1.00 83.56 181 MET A N 1
ATOM 1458 C CA . MET A 1 181 ? -5.474 -33.275 26.753 1.00 83.56 181 MET A CA 1
ATOM 1459 C C . MET A 1 181 ? -6.683 -33.544 27.663 1.00 83.56 181 MET A C 1
ATOM 1461 O O . MET A 1 181 ? -6.536 -34.171 28.712 1.00 83.56 181 MET A O 1
ATOM 1465 N N . GLU A 1 182 ? -7.891 -33.156 27.246 1.00 82.19 182 GLU A N 1
ATOM 1466 C CA . GLU A 1 182 ? -9.127 -33.432 27.993 1.00 82.19 182 GLU A CA 1
ATOM 1467 C C . GLU A 1 182 ? -9.428 -34.940 28.082 1.00 82.19 182 GLU A C 1
ATOM 1469 O O . GLU A 1 182 ? -9.755 -35.450 29.158 1.00 82.19 182 GLU A O 1
ATOM 1474 N N . ARG A 1 183 ? -9.260 -35.690 26.981 1.00 76.12 183 ARG A N 1
ATOM 1475 C CA . ARG A 1 183 ? -9.455 -37.155 26.953 1.00 76.12 183 ARG A CA 1
ATOM 1476 C C . ARG A 1 183 ? -8.452 -37.912 27.825 1.00 76.12 183 ARG A C 1
ATOM 1478 O O . ARG A 1 183 ? -8.830 -38.889 28.479 1.00 76.12 183 ARG A O 1
ATOM 1485 N N . LEU A 1 184 ? -7.194 -37.470 27.868 1.00 64.25 184 LEU A N 1
ATOM 1486 C CA . LEU A 1 184 ? -6.197 -38.015 28.796 1.00 64.25 184 LEU A CA 1
ATOM 1487 C C . LEU A 1 184 ? -6.625 -37.795 30.255 1.00 64.25 184 LEU A C 1
ATOM 1489 O O . LEU A 1 184 ? -6.548 -38.730 31.055 1.00 64.25 184 LEU A O 1
ATOM 1493 N N . GLY A 1 185 ? -7.157 -36.611 30.579 1.00 67.00 185 GLY A N 1
ATOM 1494 C CA . GLY A 1 185 ? -7.717 -36.304 31.898 1.00 67.00 185 GLY A CA 1
ATOM 1495 C C . GLY A 1 185 ? -8.910 -37.192 32.277 1.00 67.00 185 GLY A C 1
ATOM 1496 O O . GLY A 1 185 ? -8.953 -37.728 33.383 1.00 67.00 185 GLY A O 1
ATOM 1497 N N . GLN A 1 186 ? -9.846 -37.431 31.352 1.00 61.34 186 GLN A N 1
ATOM 1498 C CA . GLN A 1 186 ? -10.997 -38.318 31.591 1.00 61.34 186 GLN A CA 1
ATOM 1499 C C . GLN A 1 186 ? -10.596 -39.790 31.761 1.00 61.34 186 GLN A C 1
ATOM 1501 O O . GLN A 1 186 ? -11.150 -40.486 32.611 1.00 61.34 186 GLN A O 1
ATOM 1506 N N . THR A 1 187 ? -9.613 -40.269 30.995 1.00 59.94 187 THR A N 1
ATOM 1507 C CA . THR A 1 187 ? -9.125 -41.656 31.100 1.00 59.94 187 THR A CA 1
ATOM 1508 C C . THR A 1 187 ? -8.373 -41.883 32.413 1.00 59.94 187 THR A C 1
ATOM 1510 O O . THR A 1 187 ? -8.518 -42.942 33.022 1.00 59.94 187 THR A O 1
ATOM 1513 N N . GLN A 1 188 ? -7.623 -40.886 32.903 1.00 55.75 188 GLN A N 1
ATOM 1514 C CA . GLN A 1 188 ? -7.058 -40.934 34.256 1.00 55.75 188 GLN A CA 1
ATOM 1515 C C . GLN A 1 188 ? -8.150 -40.954 35.331 1.00 55.75 188 GLN A C 1
ATOM 1517 O O . GLN A 1 188 ? -8.036 -41.720 36.283 1.00 55.75 188 GLN A O 1
ATOM 1522 N N . LYS A 1 189 ? -9.230 -40.179 35.157 1.00 59.09 189 LYS A N 1
ATOM 1523 C CA . LYS A 1 189 ? -10.343 -40.132 36.117 1.00 59.09 189 LYS A CA 1
ATOM 1524 C C . LYS A 1 189 ? -11.119 -41.455 36.185 1.00 59.09 189 LYS A C 1
ATOM 1526 O O . LYS A 1 189 ? -11.399 -41.915 37.281 1.00 59.09 189 LYS A O 1
ATOM 1531 N N . ARG A 1 190 ? -11.364 -42.129 35.051 1.00 54.34 190 ARG A N 1
ATOM 1532 C CA . ARG A 1 190 ? -11.972 -43.480 35.032 1.00 54.34 190 ARG A CA 1
ATOM 1533 C C . ARG A 1 190 ? -11.073 -44.551 35.653 1.00 54.34 190 ARG A C 1
ATOM 1535 O O . ARG A 1 190 ? -11.560 -45.387 36.397 1.00 54.34 190 ARG A O 1
ATOM 1542 N N . LYS A 1 191 ? -9.753 -44.498 35.428 1.00 52.53 191 LYS A N 1
ATOM 1543 C CA . LYS A 1 191 ? -8.813 -45.423 36.092 1.00 52.53 191 LYS A CA 1
ATOM 1544 C C . LYS A 1 191 ? -8.639 -45.171 37.594 1.00 52.53 191 LYS A C 1
ATOM 1546 O O . LYS A 1 191 ? -8.127 -46.053 38.276 1.00 52.53 191 LYS A O 1
ATOM 1551 N N . ALA A 1 192 ? -9.013 -43.993 38.093 1.00 52.69 192 ALA A N 1
ATOM 1552 C CA . ALA A 1 192 ? -9.067 -43.715 39.526 1.00 52.69 192 ALA A CA 1
ATOM 1553 C C . ALA A 1 192 ? -10.357 -44.255 40.173 1.00 52.69 192 ALA A C 1
ATOM 1555 O O . ALA A 1 192 ? -10.312 -44.635 41.336 1.00 52.69 192 ALA A O 1
ATOM 1556 N N . ASP A 1 193 ? -11.458 -44.322 39.418 1.00 46.44 193 ASP A N 1
ATOM 1557 C CA . ASP A 1 193 ? -12.782 -44.756 39.896 1.00 46.44 193 ASP A CA 1
ATOM 1558 C C . ASP A 1 193 ? -12.989 -46.284 39.777 1.00 46.44 193 ASP A C 1
ATOM 1560 O O . ASP A 1 193 ? -13.607 -46.907 40.629 1.00 46.44 193 ASP A O 1
ATOM 1564 N N . GLU A 1 194 ? -12.377 -46.939 38.781 1.00 46.31 194 GLU A N 1
ATOM 1565 C CA . GLU A 1 194 ? -12.391 -48.411 38.619 1.00 46.31 194 GLU A CA 1
ATOM 1566 C C . GLU A 1 194 ? -11.259 -49.126 39.399 1.00 46.31 194 GLU A C 1
ATOM 1568 O O . GLU A 1 194 ? -10.928 -50.283 39.142 1.00 46.31 194 GLU A O 1
ATOM 1573 N N . GLY A 1 195 ? -10.615 -48.430 40.340 1.00 48.38 195 GLY A N 1
ATOM 1574 C CA . GLY A 1 195 ? -9.415 -48.883 41.051 1.00 48.38 195 GLY A CA 1
ATOM 1575 C C . GLY A 1 195 ? -9.647 -49.574 42.396 1.00 48.38 195 GLY A C 1
ATOM 1576 O O . GLY A 1 195 ? -8.676 -49.766 43.128 1.00 48.38 195 GLY A O 1
ATOM 1577 N N . GLU A 1 196 ? -10.884 -49.942 42.732 1.00 47.38 196 GLU A N 1
ATOM 1578 C CA . GLU A 1 196 ? -11.225 -50.605 43.995 1.00 47.38 196 GLU A CA 1
ATOM 1579 C C . GLU A 1 196 ? -11.791 -52.017 43.769 1.00 47.38 196 GLU A C 1
ATOM 1581 O O . GLU A 1 196 ? -12.836 -52.374 44.293 1.00 47.38 196 GLU A O 1
ATOM 1586 N N . ASN A 1 197 ? -11.096 -52.860 42.993 1.00 44.22 197 ASN A N 1
ATOM 1587 C CA . ASN A 1 197 ? -11.074 -54.288 43.317 1.00 44.22 197 ASN A CA 1
ATOM 1588 C C . ASN A 1 197 ? -9.837 -55.033 42.778 1.00 44.22 197 ASN A C 1
ATOM 1590 O O . ASN A 1 197 ? -9.472 -54.938 41.611 1.00 44.22 197 ASN A O 1
ATOM 1594 N N . GLU A 1 198 ? -9.226 -55.781 43.695 1.00 45.31 198 GLU A N 1
ATOM 1595 C CA . GLU A 1 198 ? -8.261 -56.876 43.552 1.00 45.31 198 GLU A CA 1
ATOM 1596 C C . GLU A 1 198 ? -6.956 -56.713 42.732 1.00 45.31 198 GLU A C 1
ATOM 1598 O O . GLU A 1 198 ? -6.863 -56.860 41.516 1.00 45.31 198 GLU A O 1
ATOM 1603 N N . GLY A 1 199 ? -5.855 -56.642 43.492 1.00 50.91 199 GLY A N 1
ATOM 1604 C CA . GLY A 1 199 ? -4.811 -57.662 43.363 1.00 50.91 199 GLY A CA 1
ATOM 1605 C C . GLY A 1 199 ? -3.788 -57.507 42.236 1.00 50.91 199 GLY A C 1
ATOM 1606 O O . GLY A 1 199 ? -3.729 -58.334 41.334 1.00 50.91 199 GLY A O 1
ATOM 1607 N N . LYS A 1 200 ? -2.858 -56.547 42.365 1.00 42.88 200 LYS A N 1
ATOM 1608 C CA . LYS A 1 200 ? -1.429 -56.735 42.007 1.00 42.88 200 LYS A CA 1
ATOM 1609 C C . LYS A 1 200 ? -0.586 -55.561 42.510 1.00 42.88 200 LYS A C 1
ATOM 1611 O O . LYS A 1 200 ? -0.432 -54.540 41.841 1.00 42.88 200 LYS A O 1
ATOM 1616 N N . LYS A 1 201 ? 0.039 -55.730 43.683 1.00 49.41 201 LYS A N 1
ATOM 1617 C CA . LYS A 1 201 ? 1.138 -54.867 44.147 1.00 49.41 201 LYS A CA 1
ATOM 1618 C C . LYS A 1 201 ? 2.313 -54.993 43.168 1.00 49.41 201 LYS A C 1
ATOM 1620 O O . LYS A 1 201 ? 3.158 -55.874 43.309 1.00 49.41 201 LYS A O 1
ATOM 1625 N N . LYS A 1 202 ? 2.393 -54.111 42.168 1.00 57.31 202 LYS A N 1
ATOM 1626 C CA . LYS A 1 202 ? 3.633 -53.916 41.404 1.00 57.31 202 LYS A CA 1
ATOM 1627 C C . LYS A 1 202 ? 4.665 -53.280 42.340 1.00 57.31 202 LYS A C 1
ATOM 1629 O O . LYS A 1 202 ? 4.410 -52.225 42.918 1.00 57.31 202 LYS A O 1
ATOM 1634 N N . LYS A 1 203 ? 5.808 -53.955 42.515 1.00 52.38 203 LYS A N 1
ATOM 1635 C CA . LYS A 1 203 ? 6.956 -53.498 43.318 1.00 52.38 203 LYS A CA 1
ATOM 1636 C C . LYS A 1 203 ? 7.300 -52.048 42.958 1.00 52.38 203 LYS A C 1
ATOM 1638 O O . LYS A 1 203 ? 7.732 -51.777 41.838 1.00 52.38 203 LYS A O 1
ATOM 1643 N N . LYS A 1 204 ? 7.124 -51.128 43.911 1.00 52.06 204 LYS A N 1
ATOM 1644 C CA . LYS A 1 204 ? 7.602 -49.747 43.794 1.00 52.06 204 LYS A CA 1
ATOM 1645 C C . LYS A 1 204 ? 9.130 -49.775 43.807 1.00 52.06 204 LYS A C 1
ATOM 1647 O O . LYS A 1 204 ? 9.732 -50.131 44.816 1.00 52.06 204 LYS A O 1
ATOM 1652 N N . ARG A 1 205 ? 9.758 -49.406 42.688 1.00 54.91 205 ARG A N 1
ATOM 1653 C CA . ARG A 1 205 ? 11.161 -48.981 42.695 1.00 54.91 205 ARG A CA 1
ATOM 1654 C C . ARG A 1 205 ? 11.168 -47.585 43.310 1.00 54.91 205 ARG A C 1
ATOM 1656 O O . ARG A 1 205 ? 10.654 -46.644 42.716 1.00 54.91 205 ARG A O 1
ATOM 1663 N N . SER A 1 206 ? 11.653 -47.492 44.542 1.00 55.03 206 SER A N 1
ATOM 1664 C CA . SER A 1 206 ? 11.885 -46.222 45.223 1.00 55.03 206 SER A CA 1
ATOM 1665 C C . SER A 1 206 ? 13.033 -45.493 44.522 1.00 55.03 206 SER A C 1
ATOM 1667 O O . SER A 1 206 ? 14.193 -45.811 44.755 1.00 55.03 206 SER A O 1
ATOM 1669 N N . SER A 1 207 ? 12.700 -44.610 43.583 1.00 53.72 207 SER A N 1
ATOM 1670 C CA . SER A 1 207 ? 13.488 -43.437 43.182 1.00 53.72 207 SER A CA 1
ATOM 1671 C C . SER A 1 207 ? 12.675 -42.666 42.137 1.00 53.72 207 SER A C 1
ATOM 1673 O O . SER A 1 207 ? 12.369 -43.201 41.074 1.00 53.72 207 SER A O 1
ATOM 1675 N N . GLY A 1 208 ? 12.243 -41.450 42.479 1.00 57.22 208 GLY A N 1
ATOM 1676 C CA . GLY A 1 208 ? 11.356 -40.627 41.643 1.00 57.22 208 GLY A CA 1
ATOM 1677 C C . GLY A 1 208 ? 10.517 -39.594 42.405 1.00 57.22 208 GLY A C 1
ATOM 1678 O O . GLY A 1 208 ? 9.692 -38.922 41.795 1.00 57.22 208 GLY A O 1
ATOM 1679 N N . SER A 1 209 ? 10.699 -39.453 43.725 1.00 67.19 209 SER A N 1
ATOM 1680 C CA . SER A 1 209 ? 9.983 -38.440 44.520 1.00 67.19 209 SER A CA 1
ATOM 1681 C C . SER A 1 209 ? 10.270 -37.021 44.028 1.00 67.19 209 SER A C 1
ATOM 1683 O O . SER A 1 209 ? 9.363 -36.202 43.984 1.00 67.19 209 SER A O 1
ATOM 1685 N N . ASP A 1 210 ? 11.507 -36.751 43.612 1.00 72.00 210 ASP A N 1
ATOM 1686 C CA . ASP A 1 210 ? 11.933 -35.428 43.153 1.00 72.00 210 ASP A CA 1
ATOM 1687 C C . ASP A 1 210 ? 11.299 -35.057 41.800 1.00 72.00 210 ASP A C 1
ATOM 1689 O O . ASP A 1 210 ? 10.715 -33.990 41.634 1.00 72.00 210 ASP A O 1
ATOM 1693 N N . THR A 1 211 ? 11.263 -36.004 40.857 1.00 72.62 211 THR A N 1
ATOM 1694 C CA . THR A 1 211 ? 10.577 -35.821 39.568 1.00 72.62 211 THR A CA 1
ATOM 1695 C C . THR A 1 211 ? 9.064 -35.657 39.733 1.00 72.62 211 THR A C 1
ATOM 1697 O O . THR A 1 211 ? 8.453 -34.861 39.025 1.00 72.62 211 THR A O 1
ATOM 1700 N N . LEU A 1 212 ? 8.436 -36.378 40.668 1.00 76.56 212 LEU A N 1
ATOM 1701 C CA . LEU A 1 212 ? 7.002 -36.228 40.940 1.00 76.56 212 LEU A CA 1
ATOM 1702 C C . LEU A 1 212 ? 6.669 -34.896 41.621 1.00 76.56 212 LEU A C 1
ATOM 1704 O O . LEU A 1 212 ? 5.637 -34.305 41.305 1.00 76.56 212 LEU A O 1
ATOM 1708 N N . ASN A 1 213 ? 7.539 -34.411 42.508 1.00 77.75 213 ASN A N 1
ATOM 1709 C CA . ASN A 1 213 ? 7.389 -33.096 43.126 1.00 77.75 213 ASN A CA 1
ATOM 1710 C C . ASN A 1 213 ? 7.533 -31.984 42.084 1.00 77.75 213 ASN A C 1
ATOM 1712 O O . ASN A 1 213 ? 6.664 -31.122 42.011 1.00 77.75 213 ASN A O 1
ATOM 1716 N N . PHE A 1 214 ? 8.528 -32.073 41.197 1.00 78.38 214 PHE A N 1
ATOM 1717 C CA . PHE A 1 214 ? 8.690 -31.137 40.082 1.00 78.38 214 PHE A CA 1
ATOM 1718 C C . PHE A 1 214 ? 7.462 -31.099 39.156 1.00 78.38 214 PHE A C 1
ATOM 1720 O O . PHE A 1 214 ? 7.026 -30.030 38.735 1.00 78.38 214 PHE A O 1
ATOM 1727 N N . LEU A 1 215 ? 6.861 -32.255 38.846 1.00 84.81 215 LEU A N 1
ATOM 1728 C CA . LEU A 1 215 ? 5.645 -32.319 38.025 1.00 84.81 215 LEU A CA 1
ATOM 1729 C C . LEU A 1 215 ? 4.421 -31.725 38.736 1.00 84.81 215 LEU A C 1
ATOM 1731 O O . LEU A 1 215 ? 3.588 -31.091 38.088 1.00 84.81 215 LEU A O 1
ATOM 1735 N N . ARG A 1 216 ? 4.309 -31.913 40.057 1.00 82.81 216 ARG A N 1
ATOM 1736 C CA . ARG A 1 216 ? 3.253 -31.300 40.872 1.00 82.81 216 ARG A CA 1
ATOM 1737 C C . ARG A 1 216 ? 3.408 -29.782 40.907 1.00 82.81 216 ARG A C 1
ATOM 1739 O O . ARG A 1 216 ? 2.463 -29.081 40.565 1.00 82.81 216 ARG A O 1
ATOM 1746 N N . GLU A 1 217 ? 4.608 -29.300 41.208 1.00 83.69 217 GLU A N 1
ATOM 1747 C CA . GLU A 1 217 ? 4.933 -27.874 41.253 1.00 83.69 217 GLU A CA 1
ATOM 1748 C C . GLU A 1 217 ? 4.710 -27.205 39.889 1.00 83.69 217 GLU A C 1
ATOM 1750 O O . GLU A 1 217 ? 4.143 -26.120 39.803 1.00 83.69 217 GLU A O 1
ATOM 1755 N N . LYS A 1 218 ? 5.064 -27.879 38.787 1.00 82.12 218 LYS A N 1
ATOM 1756 C CA . LYS A 1 218 ? 4.775 -27.379 37.437 1.00 82.12 218 LYS A CA 1
ATOM 1757 C C . LYS A 1 218 ? 3.283 -27.293 37.133 1.00 82.12 218 LYS A C 1
ATOM 1759 O O . LYS A 1 218 ? 2.864 -26.330 36.495 1.00 82.12 218 LYS A O 1
ATOM 1764 N N . ASN A 1 219 ? 2.482 -28.256 37.581 1.00 83.50 219 ASN A N 1
ATOM 1765 C CA . ASN A 1 219 ? 1.028 -28.186 37.427 1.00 83.50 219 ASN A CA 1
ATOM 1766 C C . ASN A 1 219 ? 0.417 -27.063 38.273 1.00 83.50 219 ASN A C 1
ATOM 1768 O O . ASN A 1 219 ? -0.453 -26.351 37.778 1.00 83.50 219 ASN A O 1
ATOM 1772 N N . GLU A 1 220 ? 0.894 -26.870 39.502 1.00 88.38 220 GLU A N 1
ATOM 1773 C CA . GLU A 1 220 ? 0.471 -25.770 40.375 1.00 88.38 220 GLU A CA 1
ATOM 1774 C C . GLU A 1 220 ? 0.841 -24.408 39.768 1.00 88.38 220 GLU A C 1
ATOM 1776 O O . GLU A 1 220 ? -0.010 -23.527 39.696 1.00 88.38 220 GLU A O 1
ATOM 1781 N N . GLN A 1 221 ? 2.048 -24.259 39.207 1.00 81.00 221 GLN A N 1
ATOM 1782 C CA . GLN A 1 221 ? 2.455 -23.047 38.482 1.00 81.00 221 GLN A CA 1
ATOM 1783 C C . GLN A 1 221 ? 1.553 -22.761 37.274 1.00 81.00 221 GLN A C 1
ATOM 1785 O O . GLN A 1 221 ? 1.186 -21.614 37.035 1.00 81.00 221 GLN A O 1
ATOM 1790 N N . VAL A 1 222 ? 1.176 -23.786 36.503 1.00 82.88 222 VAL A N 1
ATOM 1791 C CA . VAL A 1 222 ? 0.270 -23.612 35.355 1.00 82.88 222 VAL A CA 1
ATOM 1792 C C . VAL A 1 222 ? -1.132 -23.210 35.812 1.00 82.88 222 VAL A C 1
ATOM 1794 O O . VAL A 1 222 ? -1.728 -22.321 35.207 1.00 82.88 222 VAL A O 1
ATOM 1797 N N . GLN A 1 223 ? -1.656 -23.828 36.873 1.00 82.50 223 GLN A N 1
ATOM 1798 C CA . GLN A 1 223 ? -2.959 -23.462 37.433 1.00 82.50 223 GLN A CA 1
ATOM 1799 C C . GLN A 1 223 ? -2.963 -22.036 37.989 1.00 82.50 223 GLN A C 1
ATOM 1801 O O . GLN A 1 223 ? -3.915 -21.292 37.754 1.00 82.50 223 GLN A O 1
ATOM 1806 N N . GLU A 1 224 ? -1.892 -21.633 38.668 1.00 88.56 224 GLU A N 1
ATOM 1807 C CA . GLU A 1 224 ? -1.749 -20.282 39.202 1.00 88.56 224 GLU A CA 1
ATOM 1808 C C . GLU A 1 224 ? -1.658 -19.245 38.075 1.00 88.56 224 GLU A C 1
ATOM 1810 O O . GLU A 1 224 ? -2.380 -18.251 38.102 1.00 88.56 224 GLU A O 1
ATOM 1815 N N . MET A 1 225 ? -0.874 -19.507 37.020 1.00 80.19 225 MET A N 1
ATOM 1816 C CA . MET A 1 225 ? -0.828 -18.624 35.846 1.00 80.19 225 MET A CA 1
ATOM 1817 C C . MET A 1 225 ? -2.199 -18.485 35.170 1.00 80.19 225 MET A C 1
ATOM 1819 O O . MET A 1 225 ? -2.597 -17.375 34.828 1.00 80.19 225 MET A O 1
ATOM 1823 N N . GLN A 1 226 ? -2.954 -19.579 35.021 1.00 84.62 226 GLN A N 1
ATOM 1824 C CA . GLN A 1 226 ? -4.311 -19.528 34.457 1.00 84.62 226 GLN A CA 1
ATOM 1825 C C . GLN A 1 226 ? -5.271 -18.708 35.324 1.00 84.62 226 GLN A C 1
ATOM 1827 O O . GLN A 1 226 ? -6.102 -17.963 34.803 1.00 84.62 226 GLN A O 1
ATOM 1832 N N . LYS A 1 227 ? -5.162 -18.828 36.650 1.00 89.44 227 LYS A N 1
ATOM 1833 C CA . LYS A 1 227 ? -5.969 -18.046 37.589 1.00 89.44 227 LYS A CA 1
ATOM 1834 C C . LYS A 1 227 ? -5.626 -16.557 37.510 1.00 89.44 227 LYS A C 1
ATOM 1836 O O . LYS A 1 227 ? -6.536 -15.734 37.471 1.00 89.44 227 LYS A O 1
ATOM 1841 N N . GLN A 1 228 ? -4.340 -16.219 37.429 1.00 86.12 228 GLN A N 1
ATOM 1842 C CA . GLN A 1 228 ? -3.878 -14.840 37.257 1.00 86.12 228 GLN A CA 1
ATOM 1843 C C . GLN A 1 228 ? -4.338 -14.246 35.921 1.00 86.12 228 GLN A C 1
ATOM 1845 O O . GLN A 1 228 ? -4.785 -13.103 35.886 1.00 86.12 228 GLN A O 1
ATOM 1850 N N . GLU A 1 229 ? -4.302 -15.022 34.835 1.00 83.38 229 GLU A N 1
ATOM 1851 C CA . GLU A 1 229 ? -4.792 -14.592 33.521 1.00 83.38 229 GLU A CA 1
ATOM 1852 C C . GLU A 1 229 ? -6.306 -14.315 33.534 1.00 83.38 229 GLU A C 1
ATOM 1854 O O . GLU A 1 229 ? -6.756 -13.290 33.014 1.00 83.38 229 GLU A O 1
ATOM 1859 N N . LEU A 1 230 ? -7.097 -15.182 34.178 1.00 86.12 230 LEU A N 1
ATOM 1860 C CA . LEU A 1 230 ? -8.536 -14.970 34.363 1.00 86.12 230 LEU A CA 1
ATOM 1861 C C . LEU A 1 230 ? -8.839 -13.728 35.210 1.00 86.12 230 LEU A C 1
ATOM 1863 O O . LEU A 1 230 ? -9.737 -12.961 34.858 1.00 86.12 230 LEU A O 1
ATOM 1867 N N . GLU A 1 231 ? -8.092 -13.508 36.291 1.00 91.00 231 GLU A N 1
ATOM 1868 C CA . GLU A 1 231 ? -8.267 -12.335 37.153 1.00 91.00 231 GLU A CA 1
ATOM 1869 C C . GLU A 1 231 ? -7.921 -11.040 36.407 1.00 91.00 231 GLU A C 1
ATOM 1871 O O . GLU A 1 231 ? -8.668 -10.064 36.460 1.00 91.00 231 GLU A O 1
ATOM 1876 N N . LEU A 1 232 ? -6.841 -11.044 35.623 1.00 87.00 232 LEU A N 1
ATOM 1877 C CA . LEU A 1 232 ? -6.429 -9.893 34.821 1.00 87.00 232 LEU A CA 1
ATOM 1878 C C . LEU A 1 232 ? -7.469 -9.571 33.739 1.00 87.00 232 LEU A C 1
ATOM 1880 O O . LEU A 1 232 ? -7.815 -8.408 33.528 1.00 87.00 232 LEU A O 1
ATOM 1884 N N . LYS A 1 233 ? -8.047 -10.599 33.108 1.00 88.94 233 LYS A N 1
ATOM 1885 C CA . LYS A 1 233 ? -9.147 -10.438 32.148 1.00 88.94 233 LYS A CA 1
ATOM 1886 C C . LYS A 1 233 ? -10.416 -9.885 32.803 1.00 88.94 233 LYS A C 1
ATOM 1888 O O . LYS A 1 233 ? -11.101 -9.055 32.206 1.00 88.94 233 LYS A O 1
ATOM 1893 N N . ARG A 1 234 ? -10.716 -10.299 34.037 1.00 89.38 234 ARG A N 1
ATOM 1894 C CA . ARG A 1 234 ? -11.828 -9.755 34.828 1.00 89.38 234 ARG A CA 1
ATOM 1895 C C . ARG A 1 234 ? -11.610 -8.276 35.160 1.00 89.38 234 ARG A C 1
ATOM 1897 O O . ARG A 1 234 ? -12.529 -7.484 34.974 1.00 89.38 234 ARG A O 1
ATOM 1904 N N . GLN A 1 235 ? -10.401 -7.895 35.570 1.00 89.12 235 GLN A N 1
ATOM 1905 C CA . GLN A 1 235 ? -10.049 -6.498 35.847 1.00 89.12 235 GLN A CA 1
ATOM 1906 C C . GLN A 1 235 ? -10.126 -5.617 34.595 1.00 89.12 235 GLN A C 1
ATOM 1908 O O . GLN A 1 235 ? -10.634 -4.502 34.667 1.00 89.12 235 GLN A O 1
ATOM 1913 N N . GLN A 1 236 ? -9.673 -6.109 33.435 1.00 83.69 236 GLN A N 1
ATOM 1914 C CA . GLN A 1 236 ? -9.812 -5.382 32.166 1.00 83.69 236 GLN A CA 1
ATOM 1915 C C . GLN A 1 236 ? -11.279 -5.087 31.843 1.00 83.69 236 GLN A C 1
ATOM 1917 O O . GLN A 1 236 ? -11.615 -3.956 31.497 1.00 83.69 236 GLN A O 1
ATOM 1922 N N . LEU A 1 237 ? -12.152 -6.082 32.013 1.00 84.69 237 LEU A N 1
ATOM 1923 C CA . LEU A 1 237 ? -13.582 -5.931 31.761 1.00 84.69 237 LEU A CA 1
ATOM 1924 C C . LEU A 1 237 ? -14.248 -4.968 32.758 1.00 84.69 237 LEU A C 1
ATOM 1926 O O . LEU A 1 237 ? -15.090 -4.167 32.362 1.00 84.69 237 LEU A O 1
ATOM 1930 N N . GLU A 1 238 ? -13.834 -4.982 34.028 1.00 89.81 238 GLU A N 1
ATOM 1931 C CA . GLU A 1 238 ? -14.314 -4.021 35.029 1.00 89.81 238 GLU A CA 1
ATOM 1932 C C . GLU A 1 238 ? -13.868 -2.586 34.709 1.00 89.81 238 GLU A C 1
ATOM 1934 O O . GLU A 1 238 ? -14.662 -1.653 34.814 1.00 89.81 238 GLU A O 1
ATOM 1939 N N . VAL A 1 239 ? -12.622 -2.391 34.265 1.00 90.94 239 VAL A N 1
ATOM 1940 C CA . VAL A 1 239 ? -12.128 -1.074 33.835 1.00 90.94 239 VAL A CA 1
ATOM 1941 C C . VAL A 1 239 ? -12.883 -0.578 32.601 1.00 90.94 239 VAL A C 1
ATOM 1943 O O . VAL A 1 239 ? -13.211 0.606 32.533 1.00 90.94 239 VAL A O 1
ATOM 1946 N N . GLU A 1 240 ? -13.184 -1.454 31.642 1.00 83.38 240 GLU A N 1
ATOM 1947 C CA . GLU A 1 240 ? -13.997 -1.116 30.467 1.00 83.38 240 GLU A CA 1
ATOM 1948 C C . GLU A 1 240 ? -15.422 -0.706 30.877 1.00 83.38 240 GLU A C 1
ATOM 1950 O O . GLU A 1 240 ? -15.905 0.340 30.443 1.00 83.38 240 GLU A O 1
ATOM 1955 N N . SER A 1 241 ? -16.057 -1.462 31.785 1.00 87.75 241 SER A N 1
ATOM 1956 C CA . SER A 1 241 ? -17.380 -1.133 32.341 1.00 87.75 241 SER A CA 1
ATOM 1957 C C . SER A 1 241 ? -17.363 0.218 33.052 1.00 87.75 241 SER A C 1
ATOM 1959 O O . SER A 1 241 ? -18.186 1.080 32.760 1.00 87.75 241 SER A O 1
ATOM 1961 N N . ARG A 1 242 ? -16.363 0.472 33.908 1.00 90.88 242 ARG A N 1
ATOM 1962 C CA . ARG A 1 242 ? -16.212 1.768 34.589 1.00 90.88 242 ARG A CA 1
ATOM 1963 C C . ARG A 1 242 ? -16.001 2.919 33.611 1.00 90.88 242 ARG A C 1
ATOM 1965 O O . ARG A 1 242 ? -16.505 4.013 33.842 1.00 90.88 242 ARG A O 1
ATOM 1972 N N . LYS A 1 243 ? -15.265 2.714 32.514 1.00 88.75 243 LYS A N 1
ATOM 1973 C CA . LYS A 1 243 ? -15.125 3.734 31.460 1.00 88.75 243 LYS A CA 1
ATOM 1974 C C . LYS A 1 243 ? -16.462 4.017 30.780 1.00 88.75 243 LYS A C 1
ATOM 1976 O O . LYS A 1 243 ? -16.767 5.185 30.548 1.00 88.75 243 LYS A O 1
ATOM 1981 N N . GLN A 1 244 ? -17.253 2.984 30.487 1.00 86.62 244 GLN A N 1
ATOM 1982 C CA . GLN A 1 244 ? -18.591 3.137 29.910 1.00 86.62 244 GLN A CA 1
ATOM 1983 C C . GLN A 1 244 ? -19.547 3.858 30.870 1.00 86.62 244 GLN A C 1
ATOM 1985 O O . GLN A 1 244 ? -20.237 4.785 30.450 1.00 86.62 244 GLN A O 1
ATOM 1990 N N . GLU A 1 245 ? -19.5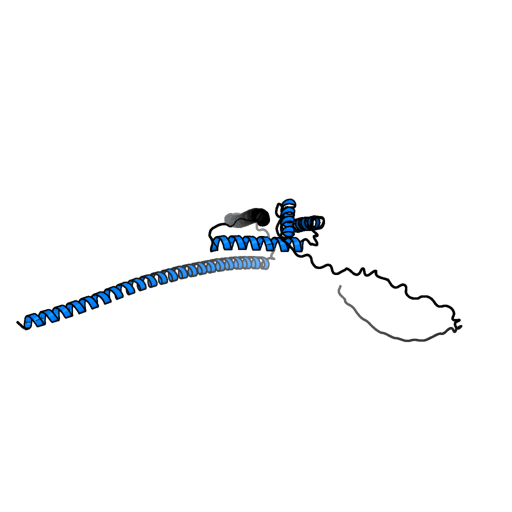37 3.505 32.157 1.00 89.00 245 GLU A N 1
ATOM 1991 C CA . GLU A 1 245 ? -20.311 4.181 33.207 1.00 89.00 245 GLU A CA 1
ATOM 1992 C C . GLU A 1 245 ? -19.904 5.653 33.349 1.00 89.00 245 GLU A C 1
ATOM 1994 O O . GLU A 1 245 ? -20.759 6.536 33.295 1.00 89.00 245 GLU A O 1
ATOM 1999 N N . ASN A 1 246 ? -18.601 5.942 33.431 1.00 92.31 246 ASN A N 1
ATOM 2000 C CA . ASN A 1 246 ? -18.085 7.313 33.495 1.00 92.31 246 ASN A CA 1
ATOM 2001 C C . ASN A 1 246 ? -18.478 8.132 32.257 1.00 92.31 246 ASN A C 1
ATOM 2003 O O . ASN A 1 246 ? -18.844 9.302 32.376 1.00 92.31 246 ASN A O 1
ATOM 2007 N N . PHE A 1 247 ? -18.426 7.527 31.068 1.00 93.50 247 PHE A N 1
ATOM 2008 C CA . PHE A 1 247 ? -18.845 8.177 29.829 1.00 93.50 247 PHE A CA 1
ATOM 2009 C C . PHE A 1 247 ? -20.349 8.483 29.828 1.00 93.50 247 PHE A C 1
ATOM 2011 O O . PHE A 1 247 ? -20.754 9.600 29.503 1.00 93.50 247 PHE A O 1
ATOM 2018 N N . MET A 1 248 ? -21.179 7.529 30.254 1.00 91.38 248 MET A N 1
ATOM 2019 C CA . MET A 1 248 ? -22.626 7.716 30.376 1.00 91.38 248 MET A CA 1
ATOM 2020 C C . MET A 1 248 ? -22.975 8.800 31.405 1.00 91.38 248 MET A C 1
ATOM 2022 O O . MET A 1 248 ? -23.821 9.656 31.145 1.00 91.38 248 MET A O 1
ATOM 2026 N N . GLN A 1 249 ? -22.276 8.825 32.542 1.00 93.62 249 GLN A N 1
ATOM 2027 C CA . GLN A 1 249 ? -22.438 9.852 33.568 1.00 93.62 249 GLN A CA 1
ATOM 2028 C C . GLN A 1 249 ? -22.057 11.245 33.044 1.00 93.62 249 GLN A C 1
ATOM 2030 O O . GLN A 1 249 ? -22.769 12.218 33.301 1.00 93.62 249 GLN A O 1
ATOM 2035 N N . MET A 1 250 ? -20.972 11.352 32.272 1.00 91.31 250 MET A N 1
ATOM 2036 C CA . MET A 1 250 ? -20.558 12.608 31.641 1.00 91.31 250 MET A CA 1
ATOM 2037 C C . MET A 1 250 ? -21.593 13.100 30.618 1.00 91.31 250 MET A C 1
ATOM 2039 O O . MET A 1 250 ? -21.917 14.289 30.609 1.00 91.31 250 MET A O 1
ATOM 2043 N N . MET A 1 251 ? -22.159 12.199 29.810 1.00 89.81 251 MET A N 1
ATOM 2044 C CA . MET A 1 251 ? -23.231 12.522 28.862 1.00 89.81 251 MET A CA 1
ATOM 2045 C C . MET A 1 251 ? -24.487 13.035 29.580 1.00 89.81 251 MET A C 1
ATOM 2047 O O . MET A 1 251 ? -25.043 14.064 29.195 1.00 89.81 251 MET A O 1
ATOM 2051 N N . LEU A 1 252 ? -24.903 12.368 30.661 1.00 92.56 252 LEU A N 1
ATOM 2052 C CA . LEU A 1 252 ? -26.060 12.787 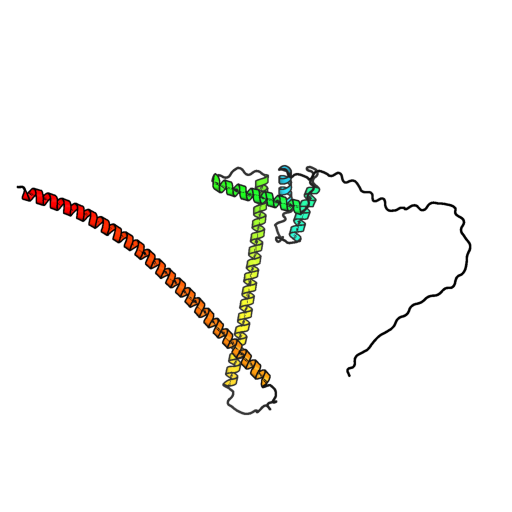31.454 1.00 92.56 252 LEU A CA 1
ATOM 2053 C C . LEU A 1 252 ? -25.843 14.167 32.089 1.00 92.56 252 LEU A C 1
ATOM 2055 O O . LEU A 1 252 ? -26.743 15.007 32.083 1.00 92.56 252 LEU A O 1
ATOM 2059 N N . ASN A 1 253 ? -24.640 14.426 32.605 1.00 92.88 253 ASN A N 1
ATOM 2060 C CA . ASN A 1 253 ? -24.305 15.7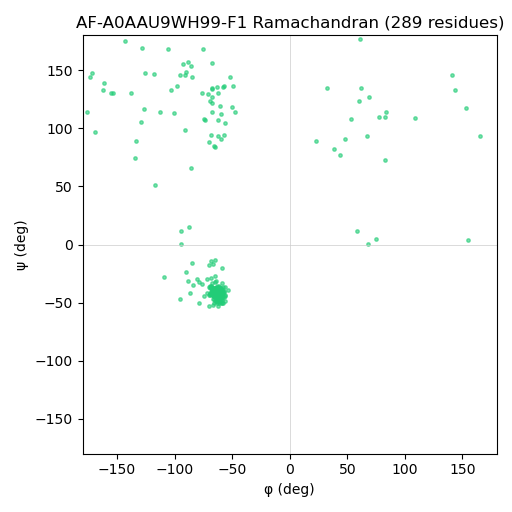18 33.198 1.00 92.88 253 ASN A CA 1
ATOM 2061 C C . ASN A 1 253 ? -24.304 16.844 32.146 1.00 92.88 253 ASN A C 1
ATOM 2063 O O . ASN A 1 253 ? -24.809 17.935 32.408 1.00 92.88 253 ASN A O 1
ATOM 2067 N N . GLN A 1 254 ? -23.810 16.568 30.933 1.00 87.75 254 GLN A N 1
ATOM 2068 C CA . GLN A 1 254 ? -23.877 17.508 29.810 1.00 87.75 254 GLN A CA 1
ATOM 2069 C C . GLN A 1 254 ? -25.331 17.812 29.414 1.00 87.75 254 GLN A C 1
ATOM 2071 O O . GLN A 1 254 ? -25.687 18.977 29.229 1.00 87.75 254 GLN A O 1
ATOM 2076 N N . GLN A 1 255 ? -26.191 16.792 29.345 1.00 87.25 255 GLN A N 1
ATOM 2077 C CA . GLN A 1 255 ? -27.611 16.979 29.043 1.00 87.25 255 GLN A CA 1
ATOM 2078 C C . GLN A 1 255 ? -28.326 17.800 30.130 1.00 87.25 255 GLN A C 1
ATOM 2080 O O . GLN A 1 255 ? -29.100 18.704 29.811 1.00 87.25 255 GLN A O 1
ATOM 2085 N N . GLN A 1 256 ? -28.033 17.552 31.413 1.00 89.81 256 GLN A N 1
ATOM 2086 C CA . GLN A 1 256 ? -28.563 18.371 32.508 1.00 89.81 256 GLN A CA 1
ATOM 2087 C C . GLN A 1 256 ? -28.085 19.823 32.444 1.00 89.81 256 GLN A C 1
ATOM 2089 O O . GLN A 1 256 ? -28.868 20.721 32.743 1.00 89.81 256 GLN A O 1
ATOM 2094 N N . GLN A 1 257 ? -26.828 20.082 32.071 1.00 88.38 257 GLN A N 1
ATOM 2095 C CA . GLN A 1 257 ? -26.338 21.456 31.911 1.00 88.38 257 GLN A CA 1
ATOM 2096 C C . GLN A 1 257 ? -27.094 22.203 30.809 1.00 88.38 257 GLN A C 1
ATOM 2098 O O . GLN A 1 257 ? -27.497 23.342 31.032 1.00 88.38 257 GLN A O 1
ATOM 2103 N N . GLN A 1 258 ? -27.355 21.560 29.667 1.00 84.94 258 GLN A N 1
ATOM 2104 C CA . GLN A 1 258 ? -28.162 22.162 28.598 1.00 84.94 258 GLN A CA 1
ATOM 2105 C C . GLN A 1 258 ? -29.597 22.461 29.059 1.00 84.94 258 GLN A C 1
ATOM 2107 O O . GLN A 1 258 ? -30.118 23.541 28.785 1.00 84.94 258 GLN A O 1
ATOM 2112 N N . GLN A 1 259 ? -30.224 21.548 29.810 1.00 86.38 259 GLN A N 1
ATOM 2113 C CA . GLN A 1 259 ? -31.559 21.784 30.373 1.00 86.38 259 GLN A CA 1
ATOM 2114 C C . GLN A 1 259 ? -31.568 22.916 31.405 1.00 86.38 259 GLN A C 1
ATOM 2116 O O . GLN A 1 259 ? -32.479 23.741 31.375 1.00 86.38 259 GLN A O 1
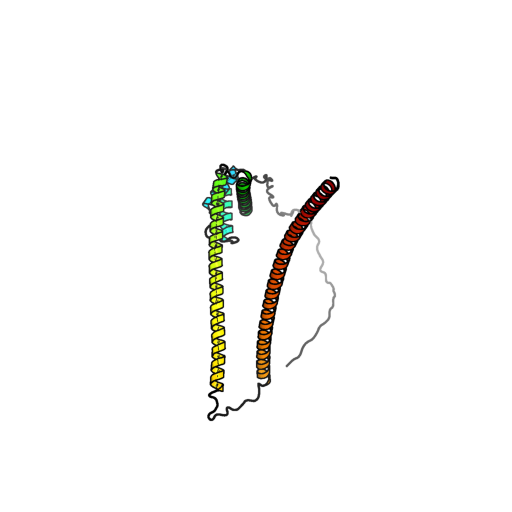ATOM 2121 N N . ARG A 1 260 ? -30.557 23.001 32.283 1.00 88.94 260 ARG A N 1
ATOM 2122 C CA . ARG A 1 260 ? -30.433 24.111 33.242 1.00 88.94 260 ARG A CA 1
ATOM 2123 C C . ARG A 1 260 ? -30.273 25.448 32.535 1.00 88.94 260 ARG A C 1
ATOM 2125 O O . ARG A 1 260 ? -31.002 26.369 32.861 1.00 88.94 260 ARG A O 1
ATOM 2132 N N . GLN A 1 261 ? -29.406 25.538 31.525 1.00 85.94 261 GLN A N 1
ATOM 2133 C CA . GLN A 1 261 ? -29.253 26.771 30.745 1.00 85.94 261 GLN A CA 1
ATOM 2134 C C . GLN A 1 261 ? -30.570 27.201 30.083 1.00 85.94 261 GLN A C 1
ATOM 2136 O O . GLN A 1 261 ? -30.897 28.386 30.070 1.00 85.94 261 GLN A O 1
ATOM 2141 N N . MET A 1 262 ? -31.354 26.245 29.576 1.00 87.81 262 MET A N 1
ATOM 2142 C CA . MET A 1 262 ? -32.669 26.527 28.998 1.00 87.81 262 MET A CA 1
ATOM 2143 C C . MET A 1 262 ? -33.684 26.996 30.054 1.00 87.81 262 MET A C 1
ATOM 2145 O O . MET A 1 262 ? -34.415 27.956 29.810 1.00 87.81 262 MET A O 1
ATOM 2149 N N . GLN A 1 263 ? -33.715 26.359 31.229 1.00 88.56 263 GLN A N 1
ATOM 2150 C CA . GLN A 1 263 ? -34.576 26.768 32.344 1.00 88.56 263 GLN A CA 1
ATOM 2151 C C . GLN A 1 263 ? -34.190 28.146 32.892 1.00 88.56 263 GLN A C 1
ATOM 2153 O O . GLN A 1 263 ? -35.071 28.977 33.099 1.00 88.56 263 GLN A O 1
ATOM 2158 N N . ASP A 1 264 ? -32.896 28.421 33.062 1.00 88.38 264 ASP A N 1
ATOM 2159 C CA . ASP A 1 264 ? -32.386 29.712 33.535 1.00 88.38 264 ASP A CA 1
ATOM 2160 C C . ASP A 1 264 ? -32.736 30.837 32.551 1.00 88.38 264 ASP A C 1
ATOM 2162 O O . ASP A 1 264 ? -33.175 31.914 32.962 1.00 88.38 264 ASP A O 1
ATOM 2166 N N . PHE A 1 265 ? -32.628 30.577 31.243 1.00 91.50 265 PHE A N 1
ATOM 2167 C CA . PHE A 1 265 ? -33.052 31.524 30.211 1.00 91.50 265 PHE A CA 1
ATOM 2168 C C . PHE A 1 265 ? -34.563 31.800 30.268 1.00 91.50 265 PHE A C 1
ATOM 2170 O O . PHE A 1 265 ? -34.992 32.957 30.225 1.00 91.50 265 PHE A O 1
ATOM 2177 N N . GLN A 1 266 ? -35.385 30.756 30.427 1.00 88.12 266 GLN A N 1
ATOM 2178 C CA . GLN A 1 266 ? -36.836 30.901 30.560 1.00 88.12 266 GLN A CA 1
ATOM 2179 C C . GLN A 1 266 ? -37.223 31.665 31.838 1.00 88.12 266 GLN A C 1
ATOM 2181 O O . GLN A 1 266 ? -38.095 32.538 31.800 1.00 88.12 266 GLN A O 1
ATOM 2186 N N . ALA A 1 267 ? -36.550 31.389 32.958 1.00 90.56 267 ALA A N 1
ATOM 2187 C CA . ALA A 1 267 ? -36.764 32.076 34.225 1.00 90.56 267 ALA A CA 1
ATOM 2188 C C . ALA A 1 267 ? -36.402 33.564 34.123 1.00 90.56 267 ALA A C 1
ATOM 2190 O O . ALA A 1 267 ? -37.202 34.411 34.524 1.00 90.56 267 ALA A O 1
ATOM 2191 N N . MET A 1 268 ? -35.262 33.903 33.512 1.00 90.12 268 MET A N 1
ATOM 2192 C CA . MET A 1 268 ? -34.849 35.294 33.300 1.00 90.12 268 MET A CA 1
ATOM 2193 C C . MET A 1 268 ? -35.870 36.074 32.456 1.00 90.12 268 MET A C 1
ATOM 2195 O O . MET A 1 268 ? -36.275 37.174 32.840 1.00 90.12 268 MET A O 1
ATOM 2199 N N . MET A 1 269 ? -36.362 35.481 31.364 1.00 88.62 269 MET A N 1
ATOM 2200 C CA . MET A 1 269 ? -37.423 36.072 30.537 1.00 88.62 269 MET A CA 1
ATOM 2201 C C . MET A 1 269 ? -38.737 36.268 31.314 1.00 88.62 269 MET A C 1
ATOM 2203 O O . MET A 1 269 ? -39.410 37.293 31.173 1.00 88.62 269 MET A O 1
ATOM 2207 N N . SER A 1 270 ? -39.104 35.317 32.180 1.00 88.25 270 SER A N 1
ATOM 2208 C CA . SER A 1 270 ? -40.309 35.431 33.016 1.00 88.25 270 SER A CA 1
ATOM 2209 C C . SER A 1 270 ? -40.202 36.546 34.065 1.00 88.25 270 SER A C 1
ATOM 2211 O O . SER A 1 270 ? -41.170 37.259 34.320 1.00 88.25 270 SER A O 1
ATOM 2213 N N . VAL A 1 271 ? -39.011 36.759 34.637 1.00 89.12 271 VAL A N 1
ATOM 2214 C CA . VAL A 1 271 ? -38.768 37.846 35.595 1.00 89.12 271 VAL A CA 1
ATOM 2215 C C . VAL A 1 271 ? -38.833 39.198 34.892 1.00 89.12 271 VAL A C 1
ATOM 2217 O O . VAL A 1 271 ? -39.459 40.116 35.417 1.00 89.12 271 VAL A O 1
ATOM 2220 N N . GLN A 1 272 ? -38.256 39.322 33.694 1.00 84.50 272 GLN A N 1
ATOM 2221 C CA . GLN A 1 272 ? -38.304 40.568 32.927 1.00 84.50 272 GLN A CA 1
ATOM 2222 C C . GLN A 1 272 ? -39.740 40.952 32.544 1.00 84.50 272 GLN A C 1
ATOM 2224 O O . GLN A 1 272 ? -40.151 42.095 32.745 1.00 84.50 272 GLN A O 1
ATOM 2229 N N . THR A 1 273 ? -40.527 39.997 32.044 1.00 80.88 273 THR A N 1
ATOM 2230 C CA . THR A 1 273 ? -41.943 40.230 31.706 1.00 80.88 273 THR A CA 1
ATOM 2231 C C . THR A 1 273 ? -42.779 40.553 32.943 1.00 80.88 273 THR A C 1
ATOM 2233 O O . THR A 1 273 ? -43.604 41.465 32.903 1.00 80.88 273 THR A O 1
ATOM 2236 N N . LYS A 1 274 ? -42.526 39.887 34.077 1.00 84.06 274 LYS A N 1
ATOM 2237 C CA . LYS A 1 274 ? -43.181 40.212 35.348 1.00 84.06 274 LYS A CA 1
ATOM 2238 C C . LYS A 1 274 ? -42.832 41.618 35.835 1.00 84.06 274 LYS A C 1
ATOM 2240 O O . LYS A 1 274 ? -43.736 42.348 36.212 1.00 84.06 274 LYS A O 1
ATOM 2245 N N . GLN A 1 275 ? -41.566 42.031 35.763 1.00 83.81 275 GLN A N 1
ATOM 2246 C CA . GLN A 1 275 ? -41.161 43.395 36.116 1.00 83.81 275 GLN A CA 1
ATOM 2247 C C . GLN A 1 275 ? -41.847 44.445 35.233 1.00 83.81 275 GLN A C 1
ATOM 2249 O O . GLN A 1 275 ? -42.316 45.458 35.747 1.00 83.81 275 GLN A O 1
ATOM 2254 N N . GLN A 1 276 ? -41.950 44.203 33.921 1.00 79.88 276 GLN A N 1
ATOM 2255 C CA . GLN A 1 276 ? -42.692 45.091 33.018 1.00 79.88 276 GLN A CA 1
ATOM 2256 C C . GLN A 1 276 ? -44.184 45.163 33.382 1.00 79.88 276 GLN A C 1
ATOM 2258 O O . GLN A 1 276 ? -44.750 46.256 33.418 1.00 79.88 276 GLN A O 1
ATOM 2263 N N . ASN A 1 277 ? -44.805 44.028 33.711 1.00 85.12 277 ASN A N 1
ATOM 2264 C CA . ASN A 1 277 ? -46.205 43.971 34.135 1.00 85.12 277 ASN A CA 1
ATOM 2265 C C . ASN A 1 277 ? -46.440 44.660 35.491 1.00 85.12 277 ASN A C 1
ATOM 2267 O O . ASN A 1 277 ? -47.393 45.426 35.618 1.00 85.12 277 ASN A O 1
ATOM 2271 N N . ASP A 1 278 ? -45.567 44.451 36.479 1.00 81.44 278 ASP A N 1
ATOM 2272 C CA . ASP A 1 278 ? -45.656 45.086 37.802 1.00 81.44 278 ASP A CA 1
ATOM 2273 C C . ASP A 1 278 ? -45.493 46.613 37.693 1.00 81.44 278 ASP A C 1
ATOM 2275 O O . ASP A 1 278 ? -46.238 47.367 38.324 1.00 81.44 278 ASP A O 1
ATOM 2279 N N . LEU A 1 279 ? -44.580 47.091 36.834 1.00 84.69 279 LEU A N 1
ATOM 2280 C CA . LEU A 1 279 ? -44.435 48.518 36.524 1.00 84.69 279 LEU A CA 1
ATOM 2281 C C . LEU A 1 279 ? -45.692 49.089 35.853 1.00 84.69 279 LEU A C 1
ATOM 2283 O O . LEU A 1 279 ? -46.136 50.179 36.217 1.00 84.69 279 LEU A O 1
ATOM 2287 N N . MET A 1 280 ? -46.294 48.354 34.913 1.00 82.75 280 MET A N 1
ATOM 2288 C CA . MET A 1 280 ? -47.559 48.743 34.280 1.00 82.75 280 MET A CA 1
ATOM 2289 C C . MET A 1 280 ? -48.708 48.830 35.292 1.00 82.75 280 MET A C 1
ATOM 2291 O O . MET A 1 280 ? -49.440 49.819 35.294 1.00 82.75 280 MET A O 1
ATOM 2295 N N . ILE A 1 281 ? -48.844 47.850 36.189 1.00 86.75 281 ILE A N 1
ATOM 2296 C CA . ILE A 1 281 ? -49.864 47.858 37.249 1.00 86.75 281 ILE A CA 1
ATOM 2297 C C . ILE A 1 281 ? -49.651 49.047 38.191 1.00 86.75 281 ILE A C 1
ATOM 2299 O O . ILE A 1 281 ? -50.600 49.772 38.481 1.00 86.75 281 ILE A O 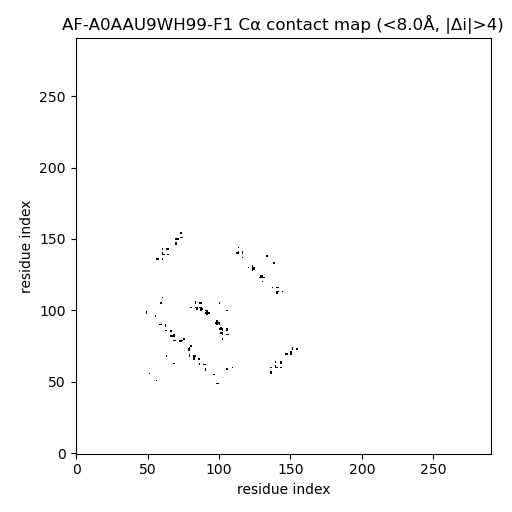1
ATOM 2303 N N . ALA A 1 282 ? -48.414 49.308 38.620 1.00 83.69 282 ALA A N 1
ATOM 2304 C CA . ALA A 1 282 ? -48.104 50.439 39.492 1.00 83.69 282 ALA A CA 1
ATOM 2305 C C . ALA A 1 282 ? -48.440 51.800 38.849 1.00 83.69 282 ALA A C 1
ATOM 2307 O O . ALA A 1 282 ? -48.892 52.717 39.538 1.00 83.69 282 ALA A O 1
ATOM 2308 N N . LEU A 1 283 ? -48.245 51.942 37.532 1.00 81.94 283 LEU A N 1
ATOM 2309 C CA . LEU A 1 283 ? -48.648 53.138 36.786 1.00 81.94 283 LEU A CA 1
ATOM 2310 C C . LEU A 1 283 ? -50.174 53.278 36.712 1.00 81.94 283 LEU A C 1
ATOM 2312 O O . LEU A 1 283 ? -50.689 54.376 36.926 1.00 81.94 283 LEU A O 1
ATOM 2316 N N . VAL A 1 284 ? -50.898 52.184 36.461 1.00 82.19 284 VAL A N 1
ATOM 2317 C CA . VAL A 1 284 ? -52.370 52.178 36.419 1.00 82.19 284 VAL A CA 1
ATOM 2318 C C . VAL A 1 284 ? -52.966 52.515 37.789 1.00 82.19 284 VAL A C 1
ATOM 2320 O O . VAL A 1 284 ? -53.838 53.379 37.861 1.00 82.19 284 VAL A O 1
ATOM 2323 N N . SER A 1 285 ? -52.462 51.934 38.882 1.00 80.31 285 SER A N 1
ATOM 2324 C CA . SER A 1 285 ? -52.937 52.246 40.239 1.00 80.31 285 SER A CA 1
ATOM 2325 C C . SER A 1 285 ? -52.741 53.723 40.596 1.00 80.31 285 SER A C 1
ATOM 2327 O O . SER A 1 285 ? -53.670 54.361 41.083 1.00 80.31 285 SER A O 1
ATOM 2329 N N . LYS A 1 286 ? -51.589 54.319 40.248 1.00 79.94 286 LYS A N 1
ATOM 2330 C CA . LYS A 1 286 ? -51.342 55.761 40.453 1.00 79.94 286 LYS A CA 1
ATOM 2331 C C . LYS A 1 286 ? -52.252 56.673 39.625 1.00 79.94 286 LYS A C 1
ATOM 2333 O O . LYS A 1 286 ? -52.462 57.824 40.005 1.00 79.94 286 LYS A O 1
ATOM 2338 N N . LEU A 1 287 ? -52.743 56.206 38.476 1.00 76.38 287 LEU A N 1
ATOM 2339 C CA . LEU A 1 287 ? -53.712 56.942 37.658 1.00 76.38 287 LEU A CA 1
ATOM 2340 C C . LEU A 1 287 ? -55.137 56.822 38.214 1.00 76.38 287 LEU A C 1
ATOM 2342 O O . LEU A 1 287 ? -55.903 57.775 38.093 1.00 76.38 287 LEU A O 1
ATOM 2346 N N . ILE A 1 288 ? -55.478 55.687 38.833 1.00 74.06 288 ILE A N 1
ATOM 2347 C CA . ILE A 1 288 ? -56.768 55.468 39.503 1.00 74.06 288 ILE A CA 1
ATOM 2348 C C . ILE A 1 288 ? -56.853 56.276 40.807 1.00 74.06 288 ILE A C 1
ATOM 2350 O O . ILE A 1 288 ? -57.871 56.909 41.043 1.00 74.06 288 ILE A O 1
ATOM 2354 N N . GLU A 1 289 ? -55.782 56.337 41.604 1.00 69.12 289 GLU A N 1
ATOM 2355 C CA . GLU A 1 289 ? -55.728 57.106 42.865 1.00 69.12 289 GLU A CA 1
ATOM 2356 C C . GLU A 1 289 ? -55.759 58.637 42.677 1.00 69.12 289 GLU A C 1
ATOM 2358 O O . GLU A 1 289 ? -55.949 59.376 43.639 1.00 69.12 289 GLU A O 1
ATOM 2363 N N . LYS A 1 290 ? -55.542 59.134 41.451 1.00 57.97 290 LYS A N 1
ATOM 2364 C CA . LYS A 1 290 ? -55.558 60.571 41.118 1.00 57.97 290 LYS A CA 1
ATOM 2365 C C . LYS A 1 290 ? -56.909 61.084 40.598 1.00 57.97 290 LYS A C 1
ATOM 2367 O O . LYS A 1 290 ? -56.992 62.264 40.252 1.00 57.97 290 LYS A O 1
ATOM 2372 N N . LYS A 1 291 ? -57.928 60.229 40.508 1.00 48.03 291 LYS A N 1
ATOM 2373 C CA . LYS A 1 291 ? -59.320 60.612 40.226 1.00 48.03 291 LYS A CA 1
ATOM 2374 C C . LYS A 1 291 ? -60.145 60.567 41.501 1.00 48.03 291 LYS A C 1
ATOM 2376 O O . LYS A 1 291 ? -61.042 61.429 41.604 1.00 48.03 291 LYS A O 1
#

Sequence (291 aa):
VRTRTPASRVCRRGLVEDAIWGVLPSCRELVIMDARAETTAKKTKSMKPMTWSTVHDEMLCREILVVNPFTGTKKGTVARGTRWEEVAENLNKIQQIYFKVDKRAVRDRYNLLSKELRNKLKREEKESGIETDMTEVEMALQELIEKEDAAETEQKVVENQKKVKDNQDRENAESVRKKAMERLGQTQKRKADEGENEGKKKKKRSSGSDTLNFLREKNEQVQEMQKQELELKRQQLEVESRKQENFMQMMLNQQQQQQRQMQDFQAMMSVQTKQQNDLMIALVSKLIEKK

pLDDT: mean 77.17, std 20.16, range [30.3, 96.56]

Solvent-accessible surface area (backbone atoms only — not comparable to full-atom values): 17683 Å² total; per-residue (Å²): 137,86,88,79,88,84,82,88,84,87,93,83,88,79,88,82,89,87,86,79,88,86,85,87,88,82,91,78,82,92,85,86,79,83,89,74,77,85,72,82,74,74,78,73,74,86,68,76,81,84,76,89,48,73,71,53,51,40,54,50,44,54,44,44,66,72,69,38,46,39,66,99,38,55,90,95,37,68,71,24,51,49,38,38,36,51,42,23,55,53,48,48,66,41,80,94,52,94,49,86,59,46,44,60,56,52,49,54,50,51,55,48,52,55,50,51,50,58,50,49,56,55,45,34,60,71,74,66,70,53,89,73,90,74,49,74,57,52,50,50,46,48,54,50,50,51,48,41,54,50,40,52,48,55,51,50,51,55,51,49,55,49,51,52,50,56,49,51,53,47,52,50,52,52,51,52,52,50,55,51,55,53,49,54,52,51,54,53,51,49,60,64,71,73,64,85,74,84,92,77,90,73,82,79,75,91,78,56,68,67,63,53,48,53,53,48,53,53,50,51,52,51,52,50,51,52,50,52,52,52,50,54,52,50,51,52,51,50,53,51,50,50,50,52,51,53,50,51,52,51,52,51,52,52,54,49,49,55,50,48,56,52,51,53,52,51,50,52,52,52,51,53,53,47,53,54,49,53,53,52,49,56,53,50,52,57,57,59,75,72,112